Protein AF-A0A950MIF1-F1 (afdb_monomer)

Mean predicted aligned error: 7.47 Å

Foldseek 3Di:
DLPDDQDDCVVPPDDPPFLVVVLVVLVVLLVVLLCLLCVLLCVLVVQCWDPDDPTAGHPVNLLVVLVVLLCVQVPDVPRDLLNVLLVLCVVVLVVLSVLLVVLSVLLNVLSVVLVVLVVVLSVLVSVLSVLVVVFDADPNRGTDPVSSVVNVVSSVSSSVSSNVSSVSSLSSSQSNLLSLLSSLLSLQLSLSCLSDQLSLQVQLVVLCVPQVGSFDHSVVCVVLSHGSSQRQLLSQLCSVLVHHSVVLVVCCVVVVHGSSVSSVVSVHRSNSSSVSSVVSSCVCVVCVVVSVVD

Radius of gyration: 25.32 Å; Cα contacts (8 Å, |Δi|>4): 379; chains: 1; bounding box: 68×34×67 Å

pLDDT: mean 86.95, std 11.43, range [35.81, 96.56]

Solvent-accessible surface area (backbone atoms only — not comparable to full-atom values): 15433 Å² total; per-residue (Å²): 129,82,91,66,81,79,81,82,58,88,88,52,88,74,51,88,92,36,62,47,46,52,53,52,55,49,52,54,49,41,50,53,21,48,50,44,23,51,52,30,25,47,55,43,63,66,43,40,37,55,91,53,92,93,44,85,40,39,52,56,41,52,51,53,50,51,54,49,61,66,46,54,57,73,73,41,84,79,62,52,73,65,54,62,57,46,54,83,52,46,68,56,42,53,49,36,48,53,51,19,53,51,27,41,53,53,15,52,52,28,23,52,50,15,52,54,35,39,57,53,18,51,54,34,39,45,55,26,51,59,50,54,76,67,55,57,64,43,100,83,66,35,52,38,68,71,52,43,66,66,41,50,63,36,47,49,50,18,42,53,34,25,47,52,10,21,50,34,4,49,52,13,38,37,29,39,22,43,19,51,30,34,47,42,30,39,52,40,35,72,72,46,33,67,64,40,67,70,48,32,49,53,50,25,51,53,35,27,75,74,59,77,40,47,48,69,55,68,67,56,32,59,72,71,71,53,48,52,16,54,44,50,52,17,30,54,45,10,54,76,68,78,51,49,29,65,56,43,50,49,49,14,64,76,68,76,43,52,52,70,54,47,32,49,75,74,66,49,61,26,57,59,53,26,52,54,44,48,55,57,44,44,60,59,72,78,42,61,61,58,77,77,61,114

Secondary structure (DSSP, 8-state):
---SPPP--TTS---TT-HHHHHHHHHHHHHHHHHHHHHHHHHHHHHS---STT---SHHHHHHHHHHHHHGGGG-SSPPHHHHHHGGGHHHHHHHHHHHHHHHHHHHHHHHHHHHHHHHHHHHHHHHHHHHTTPPB-TTSSB-HHHHHHHHHHHHHHHHHHHHHHHHHHHHHHHHHHHHHHHHHHHHHHTTTTSSHHHHHHHHHHHHHHHS---S-HHHHHHTT--HHHHHHHHHHHHHHT--HHHHHHHHHHHT--HHHHHHHTT--HHHHHHHHHHHHHHHHS-THHHHH-

Sequence (294 aa):
SLSYEIPDFSRIDIRRGSRLETVVKDLESMARSIDSALDHTHTVLTNLGSLERNKEGGVLKDSADVLHELQAPLAQSPMTADTIALLPSYPHMLSDINAASADMIRSADASRAALATTDVAMGDLDAFLKQLNRVQLDMFGDINQNDYNNLVPLMKKANDSLNASASEASQSNQLYNMARSRQLQTRITMLGLGTSPQRYATLQRALDTRLGSSGIDYSAMLHQGLTPGDVTTAAIVAADTNATTGEVLQEAAASHRSVVDVANNRGMHAQALEIFLGLVYLDYTDDPQKEIHG

Nearest PDB structures (foldseek):
  7x8v-assembly5_E  TM=4.466E-01  e=1.605E+00  Oryza sativa Japonica Group
  8snb-assembly1_1G  TM=3.021E-01  e=3.615E+00  Strongylocentrotus purpuratus
  7sqc-assembly1_1W  TM=2.295E-01  e=3.157E+00  Chlamydomonas reinhardtii
  8snb-assembly1_8K  TM=1.895E-01  e=3.455E+00  Strongylocentrotus purpuratus

Structure (mmCIF, N/CA/C/O backbone):
data_AF-A0A950MIF1-F1
#
_entry.id   AF-A0A950MIF1-F1
#
loop_
_atom_site.group_PDB
_atom_site.id
_atom_site.type_symbol
_atom_site.label_atom_id
_atom_site.label_alt_id
_atom_site.label_comp_id
_atom_site.label_asym_id
_atom_site.label_entity_id
_atom_site.label_seq_id
_atom_site.pdbx_PDB_ins_code
_atom_site.Cartn_x
_atom_site.Cartn_y
_atom_site.Cartn_z
_atom_site.occupancy
_atom_site.B_iso_or_equiv
_atom_site.auth_seq_id
_atom_site.auth_comp_id
_atom_site.auth_asym_id
_atom_site.auth_atom_id
_atom_site.pdbx_PDB_model_num
ATOM 1 N N . SER A 1 1 ? -1.388 1.071 30.643 1.00 37.22 1 SER A N 1
ATOM 2 C CA . SER A 1 1 ? -1.769 -0.148 31.383 1.00 37.22 1 SER A CA 1
ATOM 3 C C . SER A 1 1 ? -3.270 -0.108 31.601 1.00 37.22 1 SER A C 1
ATOM 5 O O . SER A 1 1 ? -3.723 0.699 32.409 1.00 37.22 1 SER A O 1
ATOM 7 N N . LEU A 1 2 ? -4.037 -0.886 30.829 1.00 46.22 2 LEU A N 1
ATOM 8 C CA . LEU A 1 2 ? -5.469 -1.078 31.079 1.00 46.22 2 LEU A CA 1
ATOM 9 C C . LEU A 1 2 ? -5.599 -1.725 32.460 1.00 46.22 2 LEU A C 1
ATOM 11 O O . LEU A 1 2 ? -5.100 -2.823 32.680 1.00 46.22 2 LEU A O 1
ATOM 15 N N . SER A 1 3 ? -6.176 -1.002 33.416 1.00 47.75 3 SER A N 1
ATOM 16 C CA . SER A 1 3 ? -6.207 -1.434 34.823 1.00 47.75 3 SER A CA 1
ATOM 17 C C . SER A 1 3 ? -7.420 -2.312 35.156 1.00 47.75 3 SER A C 1
ATOM 19 O O . SER A 1 3 ? -7.649 -2.614 36.325 1.00 47.75 3 SER A O 1
ATOM 21 N N . TYR A 1 4 ? -8.206 -2.700 34.147 1.00 51.88 4 TYR A N 1
ATOM 22 C CA . TYR A 1 4 ? -9.455 -3.441 34.295 1.00 51.88 4 TYR A CA 1
ATOM 23 C C . TYR A 1 4 ? -9.501 -4.601 33.302 1.00 51.88 4 TYR A C 1
ATOM 25 O O . TYR A 1 4 ? -9.180 -4.424 32.127 1.00 51.88 4 TYR A O 1
ATOM 33 N N . GLU A 1 5 ? -9.912 -5.776 33.780 1.00 58.06 5 GLU A N 1
ATOM 34 C CA . GLU A 1 5 ? -10.253 -6.905 32.916 1.00 58.06 5 GLU A CA 1
ATOM 35 C C . GLU A 1 5 ? -11.497 -6.551 32.089 1.00 58.06 5 GLU A C 1
ATOM 37 O O . GLU A 1 5 ? -12.458 -5.974 32.609 1.00 58.06 5 GLU A O 1
ATOM 42 N N . ILE A 1 6 ? -11.469 -6.878 30.793 1.00 68.31 6 ILE A N 1
ATOM 43 C CA . ILE A 1 6 ? -12.662 -6.816 29.943 1.00 68.31 6 ILE A CA 1
ATOM 44 C C . ILE A 1 6 ? -13.702 -7.751 30.575 1.00 68.31 6 ILE A C 1
ATOM 46 O O . ILE A 1 6 ? -13.366 -8.910 30.835 1.00 68.31 6 ILE A O 1
ATOM 50 N N . PRO A 1 7 ? -14.936 -7.289 30.843 1.00 69.00 7 PRO A N 1
ATOM 51 C CA . PRO A 1 7 ? -15.947 -8.143 31.449 1.00 69.00 7 PRO A CA 1
ATOM 52 C C . PRO A 1 7 ? -16.192 -9.395 30.599 1.00 69.00 7 PRO A C 1
ATOM 54 O O . PRO A 1 7 ? -16.468 -9.300 29.403 1.00 69.00 7 PRO A O 1
ATOM 57 N N . ASP A 1 8 ? -16.091 -10.570 31.221 1.00 71.31 8 ASP A N 1
ATOM 58 C CA . ASP A 1 8 ? -16.351 -11.841 30.549 1.00 71.31 8 ASP A CA 1
ATOM 59 C C . ASP A 1 8 ? -17.864 -12.075 30.422 1.00 71.31 8 ASP A C 1
ATOM 61 O O . ASP A 1 8 ? -18.546 -12.455 31.378 1.00 71.31 8 ASP A O 1
ATOM 65 N N . PHE A 1 9 ? -18.387 -11.853 29.216 1.00 76.56 9 PHE A N 1
ATOM 66 C CA . PHE A 1 9 ? -19.785 -12.112 28.875 1.00 76.56 9 PHE A CA 1
ATOM 67 C C . PHE A 1 9 ? -20.020 -13.517 28.292 1.00 76.56 9 PHE A C 1
ATOM 69 O O . PHE A 1 9 ? -21.151 -13.833 27.931 1.00 76.56 9 PHE A O 1
ATOM 76 N N . SER A 1 10 ? -19.005 -14.392 28.234 1.00 71.81 10 SER A N 1
ATOM 77 C CA . SER A 1 10 ? -19.106 -15.731 27.617 1.00 71.81 10 SER A CA 1
ATOM 78 C C . SER A 1 10 ? -20.145 -16.649 28.270 1.00 71.81 10 SER A C 1
ATOM 80 O O . SER A 1 10 ? -20.607 -17.612 27.660 1.00 71.81 10 SER A O 1
ATOM 82 N N . ARG A 1 11 ? -20.526 -16.352 29.517 1.00 75.06 11 ARG A N 1
ATOM 83 C CA . ARG A 1 11 ? -21.514 -17.111 30.300 1.00 75.06 11 ARG A CA 1
ATOM 84 C C . ARG A 1 11 ? -22.926 -16.524 30.240 1.00 75.06 11 ARG A C 1
ATOM 86 O O . ARG A 1 11 ? -23.804 -17.015 30.946 1.00 75.06 11 ARG A O 1
ATOM 93 N N . ILE A 1 12 ? -23.140 -15.475 29.447 1.00 78.31 12 ILE A N 1
ATOM 94 C CA . ILE A 1 12 ? -24.419 -14.772 29.325 1.00 78.31 12 ILE A CA 1
ATOM 95 C C . ILE A 1 12 ? -25.029 -15.078 27.959 1.00 78.31 12 ILE A C 1
ATOM 97 O O . ILE A 1 12 ? -24.367 -14.941 26.935 1.00 78.31 12 ILE A O 1
ATOM 101 N N . ASP A 1 13 ? -26.303 -15.473 27.938 1.00 81.50 13 ASP A N 1
ATOM 102 C CA . ASP A 1 13 ? -27.051 -15.635 26.690 1.00 81.50 13 ASP A CA 1
ATOM 103 C C . ASP A 1 13 ? -27.467 -14.253 26.157 1.00 81.50 13 ASP A C 1
ATOM 105 O O . ASP A 1 13 ? -28.457 -13.653 26.592 1.00 81.50 13 ASP A O 1
ATOM 109 N N . ILE A 1 14 ? -26.639 -13.694 25.270 1.00 83.25 14 ILE A N 1
ATOM 110 C CA . ILE A 1 14 ? -26.819 -12.346 24.728 1.00 83.25 14 ILE A CA 1
ATOM 111 C C . ILE A 1 14 ? -27.978 -12.350 23.730 1.00 83.25 14 ILE A C 1
ATOM 113 O O . ILE A 1 14 ? -27.901 -12.899 22.630 1.00 83.25 14 ILE A O 1
ATOM 117 N N . ARG A 1 15 ? -29.060 -11.657 24.088 1.00 85.88 15 ARG A N 1
ATOM 118 C CA . ARG A 1 15 ? -30.245 -11.547 23.232 1.00 85.88 15 ARG A CA 1
ATOM 119 C C . ARG A 1 15 ? -29.993 -10.629 22.037 1.00 85.88 15 ARG A C 1
ATOM 121 O O . ARG A 1 15 ? -29.430 -9.544 22.171 1.00 85.88 15 ARG A O 1
ATOM 128 N N . ARG A 1 16 ? -30.481 -11.036 20.866 1.00 86.88 16 ARG A N 1
ATOM 129 C CA . ARG A 1 16 ? -30.399 -10.242 19.632 1.00 86.88 16 ARG A CA 1
ATOM 130 C C . ARG A 1 16 ? -31.244 -8.967 19.736 1.00 86.88 16 ARG A C 1
ATOM 132 O O . ARG A 1 16 ? -32.389 -9.015 20.176 1.00 86.88 16 ARG A O 1
ATOM 139 N N . GLY A 1 17 ? -30.689 -7.844 19.299 1.00 86.12 17 GLY A N 1
ATOM 140 C CA . GLY A 1 17 ? -31.243 -6.497 19.428 1.00 86.12 17 GLY A CA 1
ATOM 141 C C . GLY A 1 17 ? -31.062 -5.868 20.813 1.00 86.12 17 GLY A C 1
ATOM 142 O O . GLY A 1 17 ? -31.621 -4.800 21.053 1.00 86.12 17 GLY A O 1
ATOM 143 N N . SER A 1 18 ? -30.331 -6.515 21.728 1.00 90.94 18 SER A N 1
ATOM 144 C CA . SER A 1 18 ? -30.119 -6.000 23.084 1.00 90.94 18 SER A CA 1
ATOM 145 C C . SER A 1 18 ? -29.059 -4.898 23.138 1.00 90.94 18 SER A C 1
ATOM 147 O O . SER A 1 18 ? -28.224 -4.731 22.240 1.00 90.94 18 SER A O 1
ATOM 149 N N . ARG A 1 19 ? -29.074 -4.141 24.237 1.00 91.69 19 ARG A N 1
ATOM 150 C CA . ARG A 1 19 ? -28.051 -3.125 24.507 1.00 91.69 19 ARG A CA 1
ATOM 151 C C . ARG A 1 19 ? -26.703 -3.788 24.786 1.00 91.69 19 ARG A C 1
ATOM 153 O O . ARG A 1 19 ? -25.681 -3.309 24.302 1.00 91.69 19 ARG A O 1
ATOM 160 N N . LEU A 1 20 ? -26.719 -4.922 25.490 1.00 89.56 20 LEU A N 1
ATOM 161 C CA . LEU A 1 20 ? -25.537 -5.749 25.721 1.00 89.56 20 LEU A CA 1
ATOM 162 C C . LEU A 1 20 ? -24.916 -6.259 24.409 1.00 89.56 20 LEU A C 1
ATOM 164 O O . LEU A 1 20 ? -23.702 -6.176 24.251 1.00 89.56 20 LEU A O 1
ATOM 168 N N . GLU A 1 21 ? -25.722 -6.713 23.440 1.00 91.00 21 GLU A N 1
ATOM 169 C CA . GLU A 1 21 ? -25.214 -7.126 22.118 1.00 91.00 21 GLU A CA 1
ATOM 170 C C . GLU A 1 21 ? -24.473 -5.982 21.415 1.00 91.00 21 GLU A C 1
ATOM 172 O O . GLU A 1 21 ? -23.415 -6.196 20.827 1.00 91.00 21 GLU A O 1
ATOM 177 N N . THR A 1 22 ? -25.014 -4.763 21.493 1.00 90.50 22 THR A N 1
ATOM 178 C CA . THR A 1 22 ? -24.387 -3.575 20.892 1.00 90.50 22 THR A CA 1
ATOM 179 C C . THR A 1 22 ? -23.022 -3.301 21.522 1.00 90.50 22 THR A C 1
ATOM 181 O O . THR A 1 22 ? -22.038 -3.143 20.806 1.00 90.50 22 THR A O 1
ATOM 184 N N . VAL A 1 23 ? -22.942 -3.339 22.856 1.00 91.19 23 VAL A N 1
ATOM 185 C CA . VAL A 1 23 ? -21.687 -3.143 23.600 1.00 91.19 23 VAL A CA 1
ATOM 186 C C . VAL A 1 23 ? -20.637 -4.193 23.235 1.00 91.19 23 VAL A C 1
ATOM 188 O O . VAL A 1 23 ? -19.473 -3.851 23.047 1.00 91.19 23 VAL A O 1
ATOM 191 N N . VAL A 1 24 ? -21.033 -5.462 23.113 1.00 90.19 24 VAL A N 1
ATOM 192 C CA . VAL A 1 24 ? -20.111 -6.549 22.747 1.00 90.19 24 VAL A CA 1
ATOM 193 C C . VAL A 1 24 ? -19.597 -6.386 21.316 1.00 90.19 24 VAL A C 1
ATOM 195 O O . VAL A 1 24 ? -18.394 -6.490 21.091 1.00 90.19 24 VAL A O 1
ATOM 198 N N . LYS A 1 25 ? -20.468 -6.048 20.359 1.00 91.12 25 LYS A N 1
ATOM 199 C CA . LYS A 1 25 ? -20.058 -5.771 18.971 1.00 91.12 25 LYS A CA 1
ATOM 200 C C . LYS A 1 25 ? -19.090 -4.596 18.868 1.00 91.12 25 LYS A C 1
ATOM 202 O O . LYS A 1 25 ? -18.131 -4.663 18.098 1.00 91.12 25 LYS A O 1
ATOM 207 N N . ASP A 1 26 ? -19.324 -3.541 19.642 1.00 91.38 26 ASP A N 1
ATOM 208 C CA . ASP A 1 26 ? -18.429 -2.389 19.672 1.00 91.38 26 ASP A CA 1
ATOM 209 C C . ASP A 1 26 ? -17.088 -2.740 20.329 1.00 91.38 26 ASP A C 1
ATOM 211 O O . ASP A 1 26 ? -16.054 -2.355 19.795 1.00 91.38 26 ASP A O 1
ATOM 215 N N . LEU A 1 27 ? -17.063 -3.544 21.399 1.00 91.06 27 LEU A N 1
ATOM 216 C CA . LEU A 1 27 ? -15.815 -4.065 21.981 1.00 91.06 27 LEU A CA 1
ATOM 217 C C . LEU A 1 27 ? -15.004 -4.898 20.977 1.00 91.06 27 LEU A C 1
ATOM 219 O O . LEU A 1 27 ? -13.792 -4.715 20.871 1.00 91.06 27 LEU A O 1
ATOM 223 N N . GLU A 1 28 ? -15.653 -5.775 20.209 1.00 90.19 28 GLU A N 1
ATOM 224 C CA . GLU A 1 28 ? -14.992 -6.531 19.137 1.00 90.19 28 GLU A CA 1
ATOM 225 C C . GLU A 1 28 ? -14.453 -5.611 18.033 1.00 90.19 28 GLU A C 1
ATOM 227 O O . GLU A 1 28 ? -13.366 -5.839 17.503 1.00 90.19 28 GLU A O 1
ATOM 232 N N . SER A 1 29 ? -15.202 -4.564 17.674 1.00 90.94 29 SER A N 1
ATOM 233 C CA . SER A 1 29 ? -14.746 -3.567 16.704 1.00 90.94 29 SER A CA 1
ATOM 234 C C . SER A 1 29 ? -13.533 -2.797 17.219 1.00 90.94 29 SER A C 1
ATOM 236 O O . SER A 1 29 ? -12.554 -2.655 16.494 1.00 90.94 29 SER A O 1
ATOM 238 N N . MET A 1 30 ? -13.569 -2.357 18.478 1.00 93.25 30 MET A N 1
ATOM 239 C CA . MET A 1 30 ? -12.460 -1.678 19.144 1.00 93.25 30 MET A CA 1
ATOM 240 C C . MET A 1 30 ? -11.209 -2.560 19.182 1.00 93.25 30 MET A C 1
ATOM 242 O O . MET A 1 30 ? -10.133 -2.079 18.842 1.00 93.25 30 MET A O 1
ATOM 246 N N . ALA A 1 31 ? -11.343 -3.845 19.527 1.00 89.62 31 ALA A N 1
ATOM 247 C CA . ALA A 1 31 ? -10.237 -4.804 19.504 1.00 89.62 31 ALA A CA 1
ATOM 248 C C . ALA A 1 31 ? -9.601 -4.908 18.107 1.00 89.62 31 ALA A C 1
ATOM 250 O O . ALA A 1 31 ? -8.396 -4.716 17.974 1.00 89.62 31 ALA A O 1
ATOM 251 N N . ARG A 1 32 ? -10.411 -5.083 17.053 1.00 90.94 32 ARG A N 1
ATOM 252 C CA . ARG A 1 32 ? -9.908 -5.098 15.667 1.00 90.94 32 ARG A CA 1
ATOM 253 C C . ARG A 1 32 ? -9.203 -3.795 15.277 1.00 90.94 32 ARG A C 1
ATOM 255 O O . ARG A 1 32 ? -8.209 -3.836 14.557 1.00 90.94 32 ARG A O 1
ATOM 262 N N . SER A 1 33 ? -9.703 -2.646 15.731 1.00 92.38 33 SER A N 1
ATOM 263 C CA . SER A 1 33 ? -9.078 -1.346 15.462 1.00 92.38 33 SER A CA 1
ATOM 264 C C . SER A 1 33 ? -7.737 -1.189 16.184 1.00 92.38 33 SER A C 1
ATOM 266 O O . SER A 1 33 ? -6.806 -0.642 15.598 1.00 92.38 33 SER A O 1
ATOM 268 N N . ILE A 1 34 ? -7.601 -1.711 17.410 1.00 91.50 34 ILE A N 1
ATOM 269 C CA . ILE A 1 34 ? -6.320 -1.761 18.134 1.00 91.50 34 ILE A CA 1
ATOM 270 C C . ILE A 1 34 ? -5.325 -2.647 17.390 1.00 91.50 34 ILE A C 1
ATOM 272 O O . ILE A 1 34 ? -4.214 -2.195 17.121 1.00 91.50 34 ILE A O 1
ATOM 276 N N . ASP A 1 35 ? -5.731 -3.867 17.031 1.00 89.75 35 ASP A N 1
ATOM 277 C CA . ASP A 1 35 ? -4.874 -4.814 16.315 1.00 89.75 35 ASP A CA 1
ATOM 278 C C . ASP A 1 35 ? -4.406 -4.203 14.990 1.00 89.75 35 ASP A C 1
ATOM 280 O O . ASP A 1 35 ? -3.211 -4.118 14.734 1.00 89.75 35 ASP A O 1
ATOM 284 N N . SER A 1 36 ? -5.326 -3.637 14.200 1.00 89.56 36 SER A N 1
ATOM 285 C CA . SER A 1 36 ? -4.991 -2.929 12.959 1.00 89.56 36 SER A CA 1
ATOM 286 C C . SER A 1 36 ? -4.040 -1.751 13.191 1.00 89.56 36 SER A C 1
ATOM 288 O O . SER A 1 36 ? -3.097 -1.559 12.423 1.00 89.56 36 SER A O 1
ATOM 290 N N . ALA A 1 37 ? -4.263 -0.942 14.231 1.00 90.19 37 ALA A N 1
ATOM 291 C CA . ALA A 1 37 ? -3.398 0.193 14.529 1.00 90.19 37 ALA A CA 1
ATOM 292 C C . ALA A 1 37 ? -1.976 -0.259 14.890 1.00 90.19 37 ALA A C 1
ATOM 294 O O . ALA A 1 37 ? -0.998 0.272 14.357 1.00 90.19 37 ALA A O 1
ATOM 295 N N . LEU A 1 38 ? -1.851 -1.252 15.769 1.00 90.75 38 LEU A N 1
ATOM 296 C CA . LEU A 1 38 ? -0.565 -1.758 16.239 1.00 90.75 38 LEU A CA 1
ATOM 297 C C . LEU A 1 38 ? 0.167 -2.557 15.159 1.00 90.75 38 LEU A C 1
ATOM 299 O O . LEU A 1 38 ? 1.342 -2.292 14.922 1.00 90.75 38 LEU A O 1
ATOM 303 N N . ASP A 1 39 ? -0.505 -3.467 14.457 1.00 91.25 39 ASP A N 1
ATOM 304 C CA . ASP A 1 39 ? 0.121 -4.322 13.444 1.00 91.25 39 ASP A CA 1
ATOM 305 C C . ASP A 1 39 ? 0.638 -3.508 12.257 1.00 91.25 39 ASP A C 1
ATOM 307 O O . ASP A 1 39 ? 1.781 -3.691 11.822 1.00 91.25 39 ASP A O 1
ATOM 311 N N . HIS A 1 40 ? -0.158 -2.562 11.749 1.00 90.88 40 HIS A N 1
ATOM 312 C CA . HIS A 1 40 ? 0.268 -1.709 10.641 1.00 90.88 40 HIS A CA 1
ATOM 313 C C . HIS A 1 40 ? 1.413 -0.778 11.049 1.00 90.88 40 HIS A C 1
ATOM 315 O O . HIS A 1 40 ? 2.415 -0.690 10.336 1.00 90.88 40 HIS A O 1
ATOM 321 N N . THR A 1 41 ? 1.315 -0.114 12.206 1.00 88.06 41 THR A N 1
ATOM 322 C CA . THR A 1 41 ? 2.389 0.779 12.676 1.00 88.06 41 THR A CA 1
ATOM 323 C C . THR A 1 41 ? 3.671 0.011 12.976 1.00 88.06 41 THR A C 1
ATOM 325 O O . THR A 1 41 ? 4.752 0.463 12.596 1.00 88.06 41 THR A O 1
ATOM 328 N N . HIS A 1 42 ? 3.570 -1.174 13.583 1.00 88.25 42 HIS A N 1
ATOM 329 C CA . HIS A 1 42 ? 4.702 -2.054 13.847 1.00 88.25 42 HIS A CA 1
ATOM 330 C C . HIS A 1 42 ? 5.363 -2.532 12.552 1.00 88.25 42 HIS A C 1
ATOM 332 O O . HIS A 1 42 ? 6.588 -2.463 12.435 1.00 88.25 42 HIS A O 1
ATOM 338 N N . THR A 1 43 ? 4.572 -2.971 11.568 1.00 86.44 43 THR A N 1
ATOM 339 C CA . THR A 1 43 ? 5.066 -3.392 10.247 1.00 86.44 43 THR A CA 1
ATOM 340 C C . THR A 1 43 ? 5.853 -2.269 9.585 1.00 86.44 43 THR A C 1
ATOM 342 O O . THR A 1 43 ? 6.979 -2.481 9.138 1.00 86.44 43 THR A O 1
ATOM 345 N N . VAL A 1 44 ? 5.300 -1.058 9.567 1.00 86.81 44 VAL A N 1
ATOM 346 C CA . VAL A 1 44 ? 5.952 0.100 8.955 1.00 86.81 44 VAL A CA 1
ATOM 347 C C . VAL A 1 44 ? 7.231 0.480 9.699 1.00 86.81 44 VAL A C 1
ATOM 349 O O . VAL A 1 44 ? 8.290 0.568 9.085 1.00 86.81 44 VAL A O 1
ATOM 352 N N . LEU A 1 45 ? 7.165 0.693 11.016 1.00 85.62 45 LEU A N 1
ATOM 353 C CA . LEU A 1 45 ? 8.304 1.196 11.791 1.00 85.62 45 LEU A CA 1
ATOM 354 C C . LEU A 1 45 ? 9.458 0.193 11.862 1.00 85.62 45 LEU A C 1
ATOM 356 O O . LEU A 1 45 ? 10.617 0.599 11.824 1.00 85.62 45 LEU A O 1
ATOM 360 N N . THR A 1 46 ? 9.153 -1.103 11.932 1.00 84.19 46 THR A N 1
ATOM 361 C CA . THR A 1 46 ? 10.175 -2.156 11.958 1.00 84.19 46 THR A CA 1
ATOM 362 C C . THR A 1 46 ? 10.837 -2.322 10.594 1.00 84.19 46 THR A C 1
ATOM 364 O O . THR A 1 46 ? 12.056 -2.466 10.520 1.00 84.19 46 THR A O 1
ATOM 367 N N . ASN A 1 47 ? 10.060 -2.267 9.507 1.00 83.56 47 ASN A N 1
ATOM 368 C CA . ASN A 1 47 ? 10.581 -2.563 8.174 1.00 83.56 47 ASN A CA 1
ATOM 369 C C . ASN A 1 47 ? 11.080 -1.331 7.405 1.00 83.56 47 ASN A C 1
ATOM 371 O O . ASN A 1 47 ? 11.787 -1.495 6.415 1.00 83.56 47 ASN A O 1
ATOM 375 N N . LEU A 1 48 ? 10.764 -0.103 7.831 1.00 81.25 48 LEU A N 1
ATOM 376 C CA . LEU A 1 48 ? 11.331 1.122 7.248 1.00 81.25 48 LEU A CA 1
ATOM 377 C C . LEU A 1 48 ? 12.863 1.130 7.307 1.00 81.25 48 LEU A C 1
ATOM 379 O O . LEU A 1 48 ? 13.512 1.614 6.381 1.00 81.25 48 LEU A O 1
ATOM 383 N N . GLY A 1 49 ? 13.436 0.552 8.363 1.00 72.12 49 GLY A N 1
ATOM 384 C CA . GLY A 1 49 ? 14.874 0.556 8.597 1.00 72.12 49 GLY A CA 1
ATOM 385 C C . GLY A 1 49 ? 15.336 1.685 9.511 1.00 72.12 49 GLY A C 1
ATOM 386 O O . GLY A 1 49 ? 14.540 2.460 10.040 1.00 72.12 49 GLY A O 1
ATOM 387 N N . SER A 1 50 ? 16.650 1.768 9.718 1.00 64.69 50 SER A N 1
ATOM 388 C CA . SER A 1 50 ? 17.275 2.764 10.592 1.00 64.69 50 SER A CA 1
ATOM 389 C C . SER A 1 50 ? 18.235 3.665 9.820 1.00 64.69 50 SER A C 1
ATOM 391 O O . SER A 1 50 ? 18.921 3.222 8.905 1.00 64.69 50 SER A O 1
ATOM 393 N N . LEU A 1 51 ? 18.309 4.932 10.235 1.00 55.75 51 LEU A N 1
ATOM 394 C CA . LEU A 1 51 ? 19.349 5.881 9.817 1.00 55.75 51 LEU A CA 1
ATOM 395 C C . LEU A 1 51 ? 20.533 5.909 10.805 1.00 55.75 51 LEU A C 1
ATOM 397 O O . LEU A 1 51 ? 21.463 6.700 10.646 1.00 55.75 51 LEU A O 1
ATOM 401 N N . GLU A 1 52 ? 20.496 5.092 11.864 1.00 53.28 52 GLU A N 1
ATOM 402 C CA . GLU A 1 52 ? 21.579 5.015 12.843 1.00 53.28 52 GLU A CA 1
ATOM 403 C C . GLU A 1 52 ? 22.843 4.419 12.214 1.00 53.28 52 GLU A C 1
ATOM 405 O O . GLU A 1 52 ? 22.815 3.379 11.553 1.00 53.28 52 GLU A O 1
ATOM 410 N N . ARG A 1 53 ? 23.991 5.051 12.488 1.00 46.38 53 ARG A N 1
ATOM 411 C CA . ARG A 1 53 ? 25.310 4.526 12.112 1.00 46.38 53 ARG A CA 1
ATOM 412 C C . ARG A 1 53 ? 25.447 3.088 12.641 1.00 46.38 53 ARG A C 1
ATOM 414 O O . ARG A 1 53 ? 25.404 2.885 13.852 1.00 46.38 53 ARG A O 1
ATOM 421 N N . ASN A 1 54 ? 25.656 2.126 11.736 1.00 52.00 54 ASN A N 1
ATOM 422 C CA . ASN A 1 54 ? 25.818 0.678 11.976 1.00 52.00 54 ASN A CA 1
ATOM 423 C C . ASN A 1 54 ? 24.533 -0.161 12.138 1.00 52.00 54 ASN A C 1
ATOM 425 O O . ASN A 1 54 ? 24.639 -1.344 12.461 1.00 52.00 54 ASN A O 1
ATOM 429 N N . LYS A 1 55 ? 23.338 0.393 11.895 1.00 56.56 55 LYS A N 1
ATOM 430 C CA . LYS A 1 55 ? 22.118 -0.407 11.703 1.00 56.56 55 LYS A CA 1
ATOM 431 C C . LYS A 1 55 ? 21.665 -0.293 10.256 1.00 56.56 55 LYS A C 1
ATOM 433 O O . LYS A 1 55 ? 20.940 0.625 9.897 1.00 56.56 55 LYS A O 1
ATOM 438 N N . GLU A 1 56 ? 22.116 -1.231 9.437 1.00 59.16 56 GLU A N 1
ATOM 439 C CA . GLU A 1 56 ? 21.709 -1.334 8.041 1.00 59.16 56 GLU A CA 1
ATOM 440 C C . GLU A 1 56 ? 20.579 -2.356 7.903 1.00 59.16 56 GLU A C 1
ATOM 442 O O . GLU A 1 56 ? 20.715 -3.502 8.328 1.00 59.16 56 GLU A O 1
ATOM 447 N N . GLY A 1 57 ? 19.459 -1.946 7.314 1.00 65.06 57 GLY A N 1
ATOM 448 C CA . GLY A 1 57 ? 18.336 -2.830 7.015 1.00 65.06 57 GLY A CA 1
ATOM 449 C C . GLY A 1 57 ? 17.068 -2.049 6.701 1.00 65.06 57 GLY A C 1
ATOM 450 O O . GLY A 1 57 ? 17.012 -0.843 6.941 1.00 65.06 57 GLY A O 1
ATOM 451 N N . GLY A 1 58 ? 16.060 -2.747 6.186 1.00 74.62 58 GLY A N 1
ATOM 452 C CA . GLY A 1 58 ? 14.766 -2.171 5.835 1.00 74.62 58 GLY A CA 1
ATOM 453 C C . GLY A 1 58 ? 14.775 -1.347 4.547 1.00 74.62 58 GLY A C 1
ATOM 454 O O . GLY A 1 58 ? 15.792 -1.194 3.872 1.00 74.62 58 GLY A O 1
ATOM 455 N N . VAL A 1 59 ? 13.616 -0.782 4.232 1.00 78.81 59 VAL A N 1
ATOM 456 C CA . VAL A 1 59 ? 13.332 -0.168 2.928 1.00 78.81 59 VAL A CA 1
ATOM 457 C C . VAL A 1 59 ? 14.222 1.053 2.629 1.00 78.81 59 VAL A C 1
ATOM 459 O O . VAL A 1 59 ? 14.539 1.319 1.469 1.00 78.81 59 VAL A O 1
ATOM 462 N N . LEU A 1 60 ? 14.693 1.777 3.651 1.00 79.38 60 LEU A N 1
ATOM 463 C CA . LEU A 1 60 ? 15.661 2.869 3.476 1.00 79.38 60 LEU A CA 1
ATOM 464 C C . LEU A 1 60 ? 17.022 2.375 2.969 1.00 79.38 60 LEU A C 1
ATOM 466 O O . LEU A 1 60 ? 17.629 3.031 2.119 1.00 79.38 60 LEU A O 1
ATOM 470 N N . LYS A 1 61 ? 17.489 1.220 3.461 1.00 81.75 61 LYS A N 1
ATOM 471 C CA . LYS A 1 61 ? 18.686 0.569 2.920 1.00 81.75 61 LYS A CA 1
ATOM 472 C C . LYS A 1 61 ? 18.424 0.132 1.484 1.00 81.75 61 LYS A C 1
ATOM 474 O O . LYS A 1 61 ? 19.236 0.442 0.623 1.00 81.75 61 LYS A O 1
ATOM 479 N N . ASP A 1 62 ? 17.271 -0.477 1.215 1.00 80.69 62 ASP A N 1
ATOM 480 C CA . ASP A 1 62 ? 16.922 -0.923 -0.135 1.00 80.69 62 ASP A CA 1
ATOM 481 C C . ASP A 1 62 ? 16.921 0.241 -1.140 1.00 80.69 62 ASP A C 1
ATOM 483 O O . ASP A 1 62 ? 17.404 0.077 -2.257 1.00 80.69 62 ASP A O 1
ATOM 487 N N . SER A 1 63 ? 16.454 1.437 -0.750 1.00 82.81 63 SER A N 1
ATOM 488 C CA . SER A 1 63 ? 16.566 2.656 -1.572 1.00 82.81 63 SER A CA 1
ATOM 489 C C . SER A 1 63 ? 18.018 3.041 -1.849 1.00 82.81 63 SER A C 1
ATOM 491 O O . SER A 1 63 ? 18.357 3.385 -2.980 1.00 82.81 63 SER A O 1
ATOM 493 N N . ALA A 1 64 ? 18.878 3.008 -0.827 1.00 84.44 64 ALA A N 1
ATOM 494 C CA . ALA A 1 64 ? 20.297 3.308 -0.990 1.00 84.44 64 ALA A CA 1
ATOM 495 C C . ALA A 1 64 ? 20.986 2.279 -1.900 1.00 84.44 64 ALA A C 1
ATOM 497 O O . ALA A 1 64 ? 21.776 2.661 -2.763 1.00 84.44 64 ALA A O 1
ATOM 498 N N . ASP A 1 65 ? 20.629 1.003 -1.757 1.00 86.25 65 ASP A N 1
ATOM 499 C CA . ASP A 1 65 ? 21.133 -0.088 -2.584 1.00 86.25 65 ASP A CA 1
ATOM 500 C C . ASP A 1 65 ? 20.665 0.081 -4.042 1.00 86.25 65 ASP A C 1
ATOM 502 O O . ASP A 1 65 ? 21.496 0.010 -4.942 1.00 86.25 65 ASP A O 1
ATOM 506 N N . VAL A 1 66 ? 19.396 0.440 -4.303 1.00 86.50 66 VAL A N 1
ATOM 507 C CA . VAL A 1 66 ? 18.917 0.762 -5.668 1.00 86.50 66 VAL A CA 1
ATOM 508 C C . VAL A 1 66 ? 19.676 1.948 -6.266 1.00 86.50 66 VAL A C 1
ATOM 510 O O . VAL A 1 66 ? 20.072 1.905 -7.429 1.00 86.50 66 VAL A O 1
ATOM 513 N N . LEU A 1 67 ? 19.919 3.014 -5.498 1.00 87.94 67 LEU A N 1
ATOM 514 C CA . LEU A 1 67 ? 20.699 4.160 -5.981 1.00 87.94 67 LEU A CA 1
ATOM 515 C C . LEU A 1 67 ? 22.146 3.769 -6.305 1.00 87.94 67 LEU A C 1
ATOM 517 O O . LEU A 1 67 ? 22.697 4.216 -7.313 1.00 87.94 67 LEU A O 1
ATOM 521 N N . HIS A 1 68 ? 22.752 2.916 -5.481 1.00 88.06 68 HIS A N 1
ATOM 522 C CA . HIS A 1 68 ? 24.084 2.380 -5.732 1.00 88.06 68 HIS A CA 1
ATOM 523 C C . HIS A 1 68 ? 24.105 1.483 -6.983 1.00 88.06 68 HIS A C 1
ATOM 525 O O . HIS A 1 68 ? 24.997 1.615 -7.823 1.00 88.06 68 HIS A O 1
ATOM 531 N N . GLU A 1 69 ? 23.100 0.620 -7.157 1.00 86.94 69 GLU A N 1
ATOM 532 C CA . GLU A 1 69 ? 22.907 -0.201 -8.357 1.00 86.94 69 GLU A CA 1
ATOM 533 C C . GLU A 1 69 ? 22.709 0.669 -9.614 1.00 86.94 69 GLU A C 1
ATOM 535 O O . GLU A 1 69 ? 23.272 0.357 -10.659 1.00 86.94 69 GLU A O 1
ATOM 540 N N . LEU A 1 70 ? 21.986 1.794 -9.528 1.00 86.69 70 LEU A N 1
ATOM 541 C CA . LEU A 1 70 ? 21.829 2.750 -10.634 1.00 86.69 70 LEU A CA 1
ATOM 542 C C . LEU A 1 70 ? 23.149 3.451 -10.986 1.00 86.69 70 LEU A C 1
ATOM 544 O O . LEU A 1 70 ? 23.417 3.720 -12.160 1.00 86.69 70 LEU A O 1
ATOM 548 N N . GLN A 1 71 ? 23.982 3.751 -9.987 1.00 87.44 71 GLN A N 1
ATOM 549 C CA . GLN A 1 71 ? 25.274 4.407 -10.182 1.00 87.44 71 GLN A CA 1
ATOM 550 C C . GLN A 1 71 ? 26.332 3.462 -10.771 1.00 87.44 71 GLN A C 1
ATOM 552 O O . GLN A 1 71 ? 27.167 3.902 -11.565 1.00 87.44 71 GLN A O 1
ATOM 557 N N . ALA A 1 72 ? 26.319 2.181 -10.396 1.00 85.31 72 ALA A N 1
ATOM 558 C CA . ALA A 1 72 ? 27.389 1.240 -10.726 1.00 85.31 72 ALA A CA 1
ATOM 559 C C . ALA A 1 72 ? 27.689 1.121 -12.242 1.00 85.31 72 ALA A C 1
ATOM 561 O O . ALA A 1 72 ? 28.867 1.169 -12.607 1.00 85.31 72 ALA A O 1
ATOM 562 N N . PRO A 1 73 ? 26.695 1.046 -13.150 1.00 82.00 73 PRO A N 1
ATOM 563 C CA . PRO A 1 73 ? 26.946 1.000 -14.590 1.00 82.00 73 PRO A CA 1
ATOM 564 C C . PRO A 1 73 ? 27.507 2.307 -15.167 1.00 82.00 73 PRO A C 1
ATOM 566 O O . PRO A 1 73 ? 28.260 2.266 -16.138 1.00 82.00 73 PRO A O 1
ATOM 569 N N . LEU A 1 74 ? 27.192 3.462 -14.564 1.00 84.12 74 LEU A N 1
ATOM 570 C CA . LEU A 1 74 ? 27.693 4.775 -15.000 1.00 84.12 74 LEU A CA 1
ATOM 571 C C . LEU A 1 74 ? 29.187 4.962 -14.709 1.00 84.12 74 LEU A C 1
ATOM 573 O O . LEU A 1 74 ? 29.850 5.774 -15.350 1.00 84.12 74 LEU A O 1
ATOM 577 N N . ALA A 1 75 ? 29.718 4.226 -13.730 1.00 83.69 75 ALA A N 1
ATOM 578 C CA . ALA A 1 75 ? 31.129 4.265 -13.363 1.00 83.69 75 ALA A CA 1
ATOM 579 C C . ALA A 1 75 ? 32.021 3.414 -14.289 1.00 83.69 75 ALA A C 1
ATOM 581 O O . ALA A 1 75 ? 33.248 3.511 -14.217 1.00 83.69 75 ALA A O 1
ATOM 582 N N . GLN A 1 76 ? 31.434 2.576 -15.151 1.00 82.88 76 GLN A N 1
ATOM 583 C CA . GLN A 1 76 ? 32.179 1.717 -16.071 1.00 82.88 76 GLN A CA 1
ATOM 584 C C . GLN A 1 76 ? 32.636 2.504 -17.307 1.00 82.88 76 GLN A C 1
ATOM 586 O O . GLN A 1 76 ? 31.851 3.211 -17.937 1.00 82.88 76 GLN A O 1
ATOM 591 N N . SER A 1 77 ? 33.913 2.359 -17.679 1.00 79.69 77 SER A N 1
ATOM 592 C CA . SER A 1 77 ? 34.478 2.959 -18.893 1.00 79.69 77 SER A CA 1
ATOM 593 C C . SER A 1 77 ? 35.215 1.898 -19.726 1.00 79.69 77 SER A C 1
ATOM 595 O O . SER A 1 77 ? 36.226 1.371 -19.253 1.00 79.69 77 SER A O 1
ATOM 597 N N . PRO A 1 78 ? 34.745 1.576 -20.949 1.00 82.44 78 PRO A N 1
ATOM 598 C CA . PRO A 1 78 ? 33.549 2.120 -21.603 1.00 82.44 78 PRO A CA 1
ATOM 599 C C . PRO A 1 78 ? 32.239 1.595 -20.985 1.00 82.44 78 PRO A C 1
ATOM 601 O O . PRO A 1 78 ? 32.197 0.481 -20.465 1.00 82.44 78 PRO A O 1
ATOM 604 N N . MET A 1 79 ? 31.163 2.385 -21.079 1.00 84.38 79 MET A N 1
ATOM 605 C CA . MET A 1 79 ? 29.812 1.927 -20.728 1.00 84.38 79 MET A CA 1
ATOM 606 C C . MET A 1 79 ? 29.360 0.811 -21.681 1.00 84.38 79 MET A C 1
ATOM 608 O O . MET A 1 79 ? 29.660 0.844 -22.877 1.00 84.38 79 MET A O 1
ATOM 612 N N . THR A 1 80 ? 28.612 -0.163 -21.162 1.00 82.94 80 THR A N 1
ATOM 613 C CA . THR A 1 80 ? 28.020 -1.237 -21.973 1.00 82.94 80 THR A CA 1
ATOM 614 C C . THR A 1 80 ? 26.845 -0.720 -22.814 1.00 82.94 80 THR A C 1
ATOM 616 O O . THR A 1 80 ? 26.252 0.321 -22.519 1.00 82.94 80 THR A O 1
ATOM 619 N N . ALA A 1 81 ? 26.485 -1.458 -23.870 1.00 80.12 81 ALA A N 1
ATOM 620 C CA . ALA A 1 81 ? 25.351 -1.111 -24.729 1.00 80.12 81 ALA A CA 1
ATOM 621 C C . ALA A 1 81 ? 24.016 -1.083 -23.960 1.00 80.12 81 ALA A C 1
ATOM 623 O O . ALA A 1 81 ? 23.206 -0.187 -24.186 1.00 80.12 81 ALA A O 1
ATOM 624 N N . ASP A 1 82 ? 23.823 -2.006 -23.012 1.00 77.00 82 ASP A N 1
ATOM 625 C CA . ASP A 1 82 ? 22.624 -2.052 -22.167 1.00 77.00 82 ASP A CA 1
ATOM 626 C C 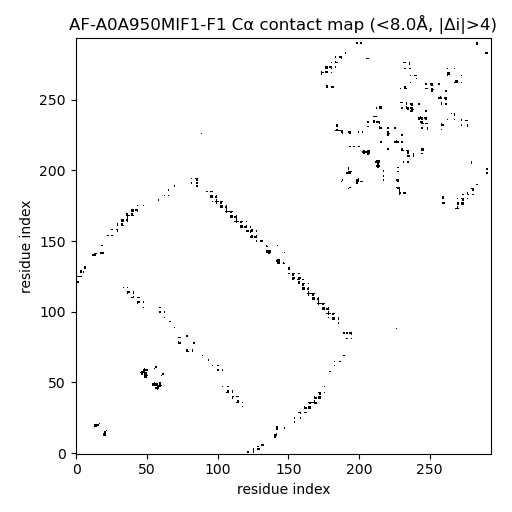. ASP A 1 82 ? 22.511 -0.824 -21.260 1.00 77.00 82 ASP A C 1
ATOM 628 O O . ASP A 1 82 ? 21.437 -0.234 -21.151 1.00 77.00 82 ASP A O 1
ATOM 632 N N . THR A 1 83 ? 23.626 -0.375 -20.672 1.00 81.25 83 THR A N 1
ATOM 633 C CA . THR A 1 83 ? 23.653 0.860 -19.878 1.00 81.25 83 THR A CA 1
ATOM 634 C C . THR A 1 83 ? 23.241 2.055 -20.725 1.00 81.25 83 THR A C 1
ATOM 636 O O . THR A 1 83 ? 22.389 2.834 -20.308 1.00 81.25 83 THR A O 1
ATOM 639 N N . ILE A 1 84 ? 23.794 2.182 -21.936 1.00 84.50 84 ILE A N 1
ATOM 640 C CA . ILE A 1 84 ? 23.460 3.276 -22.859 1.00 84.50 84 ILE A CA 1
ATOM 641 C C . ILE A 1 84 ? 21.971 3.250 -23.227 1.00 84.50 84 ILE A C 1
ATOM 643 O O . ILE A 1 84 ? 21.339 4.305 -23.273 1.00 84.50 84 ILE A O 1
ATOM 647 N N . ALA A 1 85 ? 21.405 2.062 -23.449 1.00 82.44 85 ALA A N 1
ATOM 648 C CA . ALA A 1 85 ? 19.989 1.891 -23.759 1.00 82.44 85 ALA A CA 1
ATOM 649 C C . ALA A 1 85 ? 19.066 2.250 -22.580 1.00 82.44 85 ALA A C 1
ATOM 651 O O . ALA A 1 85 ? 17.949 2.709 -22.805 1.00 82.44 85 ALA A O 1
ATOM 652 N N . LEU A 1 86 ? 19.532 2.089 -21.337 1.00 85.44 86 LEU A N 1
ATOM 653 C CA . LEU A 1 86 ? 18.785 2.444 -20.127 1.00 85.44 86 LEU A CA 1
ATOM 654 C C . LEU A 1 86 ? 18.886 3.926 -19.742 1.00 85.44 86 LEU A C 1
ATOM 656 O O . LEU A 1 86 ? 17.996 4.414 -19.045 1.00 85.44 86 LEU A O 1
ATOM 660 N N . LEU A 1 87 ? 19.916 4.662 -20.187 1.00 87.38 87 LEU A N 1
ATOM 661 C CA . LEU A 1 87 ? 20.133 6.073 -19.813 1.00 87.38 87 LEU A CA 1
ATOM 662 C C . LEU A 1 87 ? 18.890 6.972 -19.950 1.00 87.38 87 LEU A C 1
ATOM 664 O O . LEU A 1 87 ? 18.660 7.775 -19.043 1.00 87.38 87 LEU A O 1
ATOM 668 N N . PRO A 1 88 ? 18.058 6.863 -21.006 1.00 88.31 88 PRO A N 1
ATOM 669 C CA . PRO A 1 88 ? 16.851 7.680 -21.123 1.00 88.31 88 PRO A CA 1
ATOM 670 C C . PRO A 1 88 ? 15.845 7.479 -19.977 1.00 88.31 88 PRO A C 1
ATOM 672 O O . PRO A 1 88 ? 15.101 8.402 -19.657 1.00 88.31 88 PRO A O 1
ATOM 675 N N . SER A 1 89 ? 15.836 6.309 -19.331 1.00 88.62 89 SER A N 1
ATOM 676 C CA . SER A 1 89 ? 14.923 5.972 -18.230 1.00 88.62 89 SER A CA 1
ATOM 677 C C . SER A 1 89 ? 15.416 6.443 -16.854 1.00 88.62 89 SER A C 1
ATOM 679 O O . SER A 1 89 ? 14.637 6.463 -15.902 1.00 88.62 89 SER A O 1
ATOM 681 N N . TYR A 1 90 ? 16.686 6.851 -16.722 1.00 89.88 90 TYR A N 1
ATOM 682 C CA . TYR A 1 90 ? 17.283 7.249 -15.437 1.00 89.88 90 TYR A CA 1
ATOM 683 C C . TYR A 1 90 ? 16.553 8.400 -14.731 1.00 89.88 90 TYR A C 1
ATOM 685 O O . TYR A 1 90 ? 16.304 8.273 -13.532 1.00 89.88 90 TYR A O 1
ATOM 693 N N . PRO A 1 91 ? 16.177 9.506 -15.406 1.00 89.62 91 PRO A N 1
ATOM 694 C CA . PRO A 1 91 ? 15.439 10.583 -14.750 1.00 89.62 91 PRO A CA 1
ATOM 695 C C . PRO A 1 91 ? 14.123 10.105 -14.126 1.00 89.62 91 PRO A C 1
ATOM 697 O O . PRO A 1 91 ? 13.778 10.540 -13.029 1.00 89.62 91 PRO A O 1
ATOM 700 N N . HIS A 1 92 ? 13.425 9.179 -14.791 1.00 86.19 92 HIS A N 1
ATOM 701 C CA . HIS A 1 92 ? 12.172 8.617 -14.291 1.00 86.19 92 HIS A CA 1
ATOM 702 C C . HIS A 1 92 ? 12.412 7.731 -13.065 1.00 86.19 92 HIS A C 1
ATOM 704 O O . HIS A 1 92 ? 11.809 7.960 -12.022 1.00 86.19 92 HIS A O 1
ATOM 710 N N . MET A 1 93 ? 13.381 6.811 -13.143 1.00 90.94 93 MET A N 1
ATOM 711 C CA . MET A 1 93 ? 13.767 5.950 -12.016 1.00 90.94 93 MET A CA 1
ATOM 712 C C . MET A 1 93 ? 14.205 6.765 -10.789 1.00 90.94 93 MET A C 1
ATOM 714 O O . MET A 1 93 ? 13.775 6.499 -9.672 1.00 90.94 93 MET A O 1
ATOM 718 N N . LEU A 1 94 ? 15.013 7.813 -10.979 1.00 92.12 94 LEU A N 1
ATOM 719 C CA . LEU A 1 94 ? 15.421 8.703 -9.887 1.00 92.12 94 LEU A CA 1
ATOM 720 C C . LEU A 1 94 ? 14.235 9.475 -9.295 1.00 92.12 94 LEU A C 1
ATOM 722 O O . LEU A 1 94 ? 14.171 9.667 -8.080 1.00 92.12 94 LEU A O 1
ATOM 726 N N . SER A 1 95 ? 13.290 9.909 -10.133 1.00 91.12 95 SER A N 1
ATOM 727 C CA . SER A 1 95 ? 12.050 10.537 -9.672 1.00 91.12 95 SER A CA 1
ATOM 728 C C . SER A 1 95 ? 11.212 9.571 -8.827 1.00 91.12 95 SER A C 1
ATOM 730 O O . SER A 1 95 ? 10.747 9.955 -7.754 1.00 91.12 95 SER A O 1
ATOM 732 N N . ASP A 1 96 ? 11.073 8.314 -9.252 1.00 90.88 96 ASP A N 1
ATOM 733 C CA . ASP A 1 96 ? 10.325 7.285 -8.523 1.00 90.88 96 ASP A CA 1
ATOM 734 C C . ASP A 1 96 ? 10.973 6.932 -7.177 1.00 90.88 96 ASP A C 1
ATOM 736 O O . ASP A 1 96 ? 10.270 6.819 -6.173 1.00 90.88 96 ASP A O 1
ATOM 740 N N . ILE A 1 97 ? 12.306 6.840 -7.106 1.00 92.44 97 ILE A N 1
ATOM 741 C CA . ILE A 1 97 ? 13.027 6.607 -5.842 1.00 92.44 97 ILE A CA 1
ATOM 742 C C . ILE A 1 97 ? 12.932 7.811 -4.892 1.00 92.44 97 ILE A C 1
ATOM 744 O O . ILE A 1 97 ? 12.781 7.639 -3.676 1.00 92.44 97 ILE A O 1
ATOM 748 N N . ASN A 1 98 ? 12.952 9.038 -5.419 1.00 91.62 98 ASN A N 1
ATOM 749 C CA . ASN A 1 98 ? 12.704 10.236 -4.614 1.00 91.62 98 ASN A CA 1
ATOM 750 C C . ASN A 1 98 ? 11.273 10.257 -4.059 1.00 91.62 98 ASN A C 1
ATOM 752 O O . ASN A 1 98 ? 11.080 10.523 -2.871 1.00 91.62 98 ASN A O 1
ATOM 756 N N . ALA A 1 99 ? 10.275 9.931 -4.887 1.00 92.12 99 ALA A N 1
ATOM 757 C CA . ALA A 1 99 ? 8.886 9.808 -4.452 1.00 92.12 99 ALA A CA 1
ATOM 758 C C . ALA A 1 99 ? 8.720 8.698 -3.401 1.00 92.12 99 ALA A C 1
ATOM 760 O O . ALA A 1 99 ? 8.084 8.928 -2.376 1.00 92.12 99 ALA A O 1
ATOM 761 N N . ALA A 1 100 ? 9.372 7.546 -3.588 1.00 92.62 100 ALA A N 1
ATOM 762 C CA . ALA A 1 100 ? 9.376 6.456 -2.615 1.00 92.62 100 ALA A CA 1
ATOM 763 C C . ALA A 1 100 ? 9.954 6.898 -1.263 1.00 92.62 100 ALA A C 1
ATOM 765 O O . ALA A 1 100 ? 9.398 6.595 -0.211 1.00 92.62 100 ALA A O 1
ATOM 766 N N . SER A 1 101 ? 11.045 7.665 -1.277 1.00 89.88 101 SER A N 1
ATOM 767 C CA . SER A 1 101 ? 11.657 8.196 -0.053 1.00 89.88 101 SER A CA 1
ATOM 768 C C . SER A 1 101 ? 10.731 9.188 0.664 1.00 89.88 101 SER A C 1
ATOM 770 O O . SER A 1 101 ? 10.621 9.164 1.890 1.00 89.88 101 SER A O 1
ATOM 772 N N . ALA A 1 102 ? 10.011 10.028 -0.085 1.00 91.31 102 ALA A N 1
ATOM 773 C CA . ALA A 1 102 ? 8.994 10.914 0.478 1.00 91.31 102 ALA A CA 1
ATOM 774 C C . ALA A 1 102 ? 7.800 10.131 1.060 1.00 91.31 102 ALA A C 1
ATOM 776 O O . ALA A 1 102 ? 7.320 10.467 2.143 1.00 91.31 102 ALA A O 1
ATOM 777 N N . ASP A 1 103 ? 7.344 9.073 0.384 1.00 92.50 103 ASP A N 1
ATOM 778 C CA . ASP A 1 103 ? 6.298 8.163 0.869 1.00 92.50 103 ASP A CA 1
ATOM 779 C C . ASP A 1 103 ? 6.711 7.472 2.175 1.00 92.50 103 ASP A C 1
ATOM 781 O O . ASP A 1 103 ? 5.914 7.408 3.108 1.00 92.50 103 ASP A O 1
ATOM 785 N N . MET A 1 104 ? 7.972 7.046 2.297 1.00 90.69 104 MET A N 1
ATOM 786 C CA . MET A 1 104 ? 8.520 6.460 3.527 1.00 90.69 104 MET A CA 1
ATOM 787 C C . MET A 1 104 ? 8.520 7.430 4.707 1.00 90.69 104 MET A C 1
ATOM 789 O O . MET A 1 104 ? 8.134 7.046 5.809 1.00 90.69 104 MET A O 1
ATOM 793 N N . ILE A 1 105 ? 8.920 8.688 4.495 1.00 90.62 105 ILE A N 1
ATOM 794 C CA . ILE A 1 105 ? 8.885 9.712 5.552 1.00 90.62 105 ILE A CA 1
ATOM 795 C C . ILE A 1 105 ? 7.438 9.962 5.985 1.00 90.62 105 ILE A C 1
ATOM 797 O O . ILE A 1 105 ? 7.135 9.924 7.176 1.00 90.62 105 ILE A O 1
ATOM 801 N N . ARG A 1 106 ? 6.525 10.138 5.021 1.00 92.31 106 ARG A N 1
ATOM 802 C CA . ARG A 1 106 ? 5.096 10.333 5.309 1.00 92.31 106 ARG A CA 1
ATOM 803 C C . ARG A 1 106 ? 4.479 9.132 6.023 1.00 92.31 106 ARG A C 1
ATOM 805 O O . ARG A 1 106 ? 3.653 9.315 6.909 1.00 92.31 106 ARG A O 1
ATOM 812 N N . SER A 1 107 ? 4.893 7.920 5.665 1.00 93.44 107 SER A N 1
ATOM 813 C CA . SER A 1 107 ? 4.501 6.684 6.338 1.00 93.44 107 SER A CA 1
ATOM 814 C C . SER A 1 107 ? 5.007 6.655 7.787 1.00 93.44 107 SER A C 1
ATOM 816 O O . SER A 1 107 ? 4.233 6.420 8.710 1.00 93.44 107 SER A O 1
ATOM 818 N N . ALA A 1 108 ? 6.271 7.010 8.034 1.00 90.94 108 ALA A N 1
ATOM 819 C CA . ALA A 1 108 ? 6.813 7.099 9.391 1.00 90.94 108 ALA A CA 1
ATOM 820 C C . ALA A 1 108 ? 6.056 8.119 10.261 1.00 90.94 108 ALA A C 1
ATOM 822 O O . ALA A 1 108 ? 5.734 7.830 11.417 1.00 90.94 108 ALA A O 1
ATOM 823 N N . ASP A 1 109 ? 5.747 9.291 9.703 1.00 90.94 109 ASP A N 1
ATOM 824 C CA . ASP A 1 109 ? 4.981 10.333 10.389 1.00 90.94 109 ASP A CA 1
ATOM 825 C C . ASP A 1 109 ? 3.543 9.880 10.673 1.00 90.94 109 ASP A C 1
ATOM 827 O O . ASP A 1 109 ? 3.073 10.027 11.802 1.00 90.94 109 ASP A O 1
ATOM 831 N N . ALA A 1 110 ? 2.873 9.250 9.703 1.00 93.06 110 ALA A N 1
ATOM 832 C CA . ALA A 1 110 ? 1.537 8.682 9.882 1.00 93.06 110 ALA A CA 1
ATOM 833 C C . ALA A 1 110 ? 1.521 7.554 10.929 1.00 93.06 110 ALA A C 1
ATOM 835 O O . ALA A 1 110 ? 0.615 7.506 11.755 1.00 93.06 110 ALA A O 1
ATOM 836 N N . SER A 1 111 ? 2.546 6.695 10.976 1.00 92.75 111 SER A N 1
ATOM 837 C CA . SER A 1 111 ? 2.683 5.680 12.030 1.00 92.75 111 SER A CA 1
ATOM 838 C C . SER A 1 111 ? 2.854 6.299 13.415 1.00 92.75 111 SER A C 1
ATOM 840 O O . SER A 1 111 ? 2.272 5.827 14.388 1.00 92.75 111 SER A O 1
ATOM 842 N N . ARG A 1 112 ? 3.657 7.361 13.534 1.00 91.06 112 ARG A N 1
ATOM 843 C CA . ARG A 1 112 ? 3.845 8.066 14.810 1.00 91.06 112 ARG A CA 1
ATOM 844 C C . ARG A 1 112 ? 2.568 8.766 15.261 1.00 91.06 112 ARG A C 1
ATOM 846 O O . ARG A 1 112 ? 2.249 8.702 16.446 1.00 91.06 112 ARG A O 1
ATOM 853 N N . ALA A 1 113 ? 1.851 9.396 14.332 1.00 91.44 113 ALA A N 1
ATOM 854 C CA . ALA A 1 113 ? 0.542 9.984 14.590 1.00 91.44 113 ALA A CA 1
ATOM 855 C C . ALA A 1 113 ? -0.445 8.914 15.074 1.00 91.44 113 ALA A C 1
ATOM 857 O O . ALA A 1 113 ? -0.982 9.059 16.168 1.00 91.44 113 ALA A O 1
ATOM 858 N N . ALA A 1 114 ? -0.545 7.785 14.366 1.00 93.06 114 ALA A N 1
ATOM 859 C CA . ALA A 1 114 ? -1.410 6.675 14.750 1.00 93.06 114 ALA A CA 1
ATOM 860 C C . ALA A 1 114 ? -1.090 6.146 16.155 1.00 93.06 114 ALA A C 1
ATOM 862 O O . ALA A 1 114 ? -1.995 5.933 16.952 1.00 93.06 114 ALA A O 1
ATOM 863 N N . LEU A 1 115 ? 0.189 5.992 16.517 1.00 93.06 115 LEU A N 1
ATOM 864 C CA . LEU A 1 115 ? 0.575 5.574 17.871 1.00 93.06 115 LEU A CA 1
ATOM 865 C 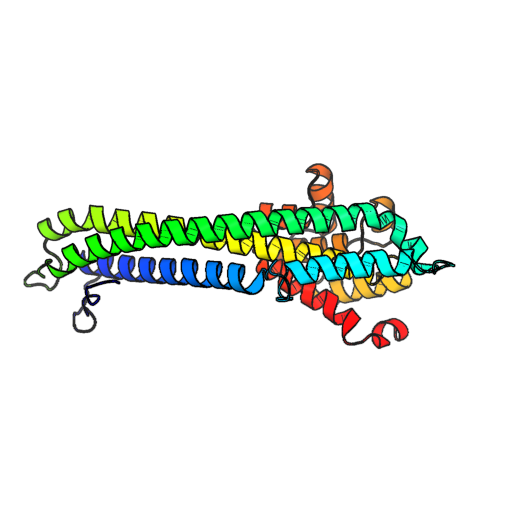C . LEU A 1 115 ? 0.200 6.607 18.943 1.00 93.06 115 LEU A C 1
ATOM 867 O O . LEU A 1 115 ? -0.255 6.222 20.020 1.00 93.06 115 LEU A O 1
ATOM 871 N N . ALA A 1 116 ? 0.356 7.902 18.662 1.00 93.19 116 ALA A N 1
ATOM 872 C CA . ALA A 1 116 ? -0.086 8.959 19.571 1.00 93.19 116 ALA A CA 1
ATOM 873 C C . ALA A 1 116 ? -1.617 8.956 19.729 1.00 93.19 116 ALA A C 1
ATOM 875 O O . ALA A 1 116 ? -2.127 9.056 20.846 1.00 93.19 116 ALA A O 1
ATOM 876 N N . THR A 1 117 ? -2.352 8.769 18.631 1.00 93.00 117 THR A N 1
ATOM 877 C CA . THR A 1 117 ? -3.811 8.620 18.633 1.00 93.00 117 THR A CA 1
ATOM 878 C C . THR A 1 117 ? -4.231 7.355 19.387 1.00 93.00 117 THR A C 1
ATOM 880 O O . THR A 1 117 ? -5.185 7.403 20.159 1.00 93.00 117 THR A O 1
ATOM 883 N N . THR A 1 118 ? -3.494 6.244 19.258 1.00 93.12 118 THR A N 1
ATOM 884 C CA . THR A 1 118 ? -3.706 5.014 20.041 1.00 93.12 118 THR A CA 1
ATOM 885 C C . THR A 1 118 ? -3.545 5.265 21.532 1.00 93.12 118 THR A C 1
ATOM 887 O O . THR A 1 118 ? -4.375 4.794 22.301 1.00 93.12 118 THR A O 1
ATOM 890 N N . ASP A 1 119 ? -2.528 6.012 21.966 1.00 92.38 119 ASP A N 1
ATOM 891 C CA . ASP A 1 119 ? -2.336 6.329 23.387 1.00 92.38 119 ASP A CA 1
ATOM 892 C C . ASP A 1 119 ? -3.538 7.100 23.964 1.00 92.38 119 ASP A C 1
ATOM 894 O O . ASP A 1 119 ? -4.092 6.727 25.001 1.00 92.38 119 ASP A O 1
ATOM 898 N N . VAL A 1 120 ? -4.033 8.102 23.229 1.00 92.19 120 VAL A N 1
ATOM 899 C CA . VAL A 1 120 ? -5.266 8.824 23.588 1.00 92.19 120 VAL A CA 1
ATOM 900 C C . VAL A 1 120 ? -6.474 7.882 23.601 1.00 92.19 120 VAL A C 1
ATOM 902 O O . VAL A 1 120 ? -7.256 7.881 24.555 1.00 92.19 120 VAL A O 1
ATOM 905 N N . ALA A 1 121 ? -6.607 7.041 22.576 1.00 93.50 121 ALA A N 1
ATOM 906 C CA . ALA A 1 121 ? -7.703 6.092 22.438 1.00 93.50 121 ALA A CA 1
ATOM 907 C C . ALA A 1 121 ? -7.706 5.031 23.552 1.00 93.50 121 ALA A C 1
ATOM 909 O O . ALA A 1 121 ? -8.775 4.627 24.004 1.00 93.50 121 ALA A O 1
ATOM 910 N N . MET A 1 122 ? -6.537 4.627 24.060 1.00 93.06 122 MET A N 1
ATOM 911 C CA . MET A 1 122 ? -6.417 3.757 25.235 1.00 93.06 122 MET A CA 1
ATOM 912 C C . MET A 1 122 ? -6.953 4.430 26.500 1.00 93.06 122 MET A C 1
ATOM 914 O O . MET A 1 122 ? -7.572 3.764 27.329 1.00 93.06 122 MET A O 1
ATOM 918 N N . GLY A 1 123 ? -6.764 5.744 26.647 1.00 92.88 123 GLY A N 1
ATOM 919 C CA . GLY A 1 123 ? -7.377 6.521 27.726 1.00 92.88 123 GLY A CA 1
ATOM 920 C C . GLY A 1 123 ? -8.905 6.573 27.624 1.00 92.88 123 GLY A C 1
ATOM 921 O O . GLY A 1 123 ? -9.601 6.390 28.626 1.00 92.88 123 GLY A O 1
ATOM 922 N N . ASP A 1 124 ? -9.436 6.769 26.415 1.00 94.25 124 ASP A N 1
ATOM 923 C CA . ASP A 1 124 ? -10.883 6.754 26.163 1.00 94.25 124 ASP A CA 1
ATOM 924 C C . ASP A 1 124 ? -11.493 5.359 26.387 1.00 94.25 124 ASP A C 1
ATOM 926 O O . ASP A 1 124 ? -12.557 5.237 27.002 1.00 94.25 124 ASP A O 1
ATOM 930 N N . LEU A 1 125 ? -10.792 4.303 25.964 1.00 93.81 125 LEU A N 1
ATOM 931 C CA . LEU A 1 125 ? -11.160 2.909 26.209 1.00 93.81 125 LEU A CA 1
ATOM 932 C C . LEU A 1 125 ? -11.182 2.589 27.707 1.00 93.81 125 LEU A C 1
ATOM 934 O O . LEU A 1 125 ? -12.142 1.997 28.190 1.00 93.81 125 LEU A O 1
ATOM 938 N N . ASP A 1 126 ? -10.169 3.012 28.465 1.00 93.00 126 ASP A N 1
ATOM 939 C CA . ASP A 1 126 ? -10.130 2.826 29.919 1.00 93.00 126 ASP A CA 1
ATOM 940 C C . ASP A 1 126 ? -11.310 3.531 30.612 1.00 93.00 126 ASP A C 1
ATOM 942 O O . ASP A 1 126 ? -11.952 2.951 31.491 1.00 93.00 126 ASP A O 1
ATOM 946 N N . ALA A 1 127 ? -11.665 4.748 30.185 1.00 92.62 127 ALA A N 1
ATOM 947 C CA . ALA A 1 127 ? -12.841 5.452 30.698 1.00 92.62 127 ALA A CA 1
ATOM 948 C C . ALA A 1 127 ? -14.151 4.698 30.398 1.00 92.62 127 ALA A C 1
ATOM 950 O O . ALA A 1 127 ? -15.009 4.576 31.278 1.00 92.62 127 ALA A O 1
ATOM 951 N N . PHE A 1 128 ? -14.291 4.160 29.185 1.00 94.25 128 PHE A N 1
ATOM 952 C CA . PHE A 1 128 ? -15.426 3.324 28.798 1.00 94.25 128 PHE A CA 1
ATOM 953 C C . PHE A 1 128 ? -15.495 2.027 29.618 1.00 94.25 128 PHE A C 1
ATOM 955 O O . PHE A 1 128 ? -16.536 1.748 30.211 1.00 94.25 128 PHE A O 1
ATOM 962 N N . LEU A 1 129 ? -14.396 1.277 29.738 1.00 92.50 129 LEU A N 1
ATOM 963 C CA . LEU A 1 129 ? -14.344 0.018 30.492 1.00 92.50 129 LEU A CA 1
ATOM 964 C C . LEU A 1 129 ? -14.612 0.223 31.988 1.00 92.50 129 LEU A C 1
ATOM 966 O O . LEU A 1 129 ? -15.332 -0.565 32.604 1.00 92.50 129 LEU A O 1
ATOM 970 N N . LYS A 1 130 ? -14.113 1.318 32.575 1.00 91.12 130 LYS A N 1
ATOM 971 C CA . LYS A 1 130 ? -14.438 1.716 33.955 1.00 91.12 130 LYS A CA 1
ATOM 972 C C . LYS A 1 130 ? -15.933 1.914 34.164 1.00 91.12 130 LYS A C 1
ATOM 974 O O . LYS A 1 130 ? -16.450 1.541 35.217 1.00 91.12 130 LYS A O 1
ATOM 979 N N . GLN A 1 131 ? -16.614 2.526 33.196 1.00 91.38 131 GLN A N 1
ATOM 980 C CA . GLN A 1 131 ? -18.058 2.711 33.268 1.00 91.38 131 GLN A CA 1
ATOM 981 C C . GLN A 1 131 ? -18.792 1.392 33.025 1.00 91.38 131 GLN A C 1
ATOM 983 O O . GLN A 1 131 ? -19.726 1.092 33.762 1.00 91.38 131 GLN A O 1
ATOM 988 N N . LEU A 1 132 ? -18.337 0.586 32.064 1.00 90.38 132 LEU A N 1
ATOM 989 C CA . LEU A 1 132 ? -18.909 -0.722 31.755 1.00 90.38 132 LEU A CA 1
ATOM 990 C C . LEU A 1 132 ? -18.879 -1.663 32.966 1.00 90.38 132 LEU A C 1
ATOM 992 O O . LEU A 1 132 ? -19.876 -2.310 33.260 1.00 90.38 132 LEU A O 1
ATOM 996 N N . ASN A 1 133 ? -17.785 -1.681 33.727 1.00 88.19 133 ASN A N 1
ATOM 997 C CA . ASN A 1 133 ? -17.650 -2.516 34.925 1.00 88.19 133 ASN A CA 1
ATOM 998 C C . ASN A 1 133 ? -18.609 -2.117 36.072 1.00 88.19 133 ASN A C 1
ATOM 1000 O O . ASN A 1 133 ? -18.774 -2.843 37.047 1.00 88.19 133 ASN A O 1
ATOM 1004 N N . ARG A 1 134 ? -19.242 -0.940 35.986 1.00 88.75 134 ARG A N 1
ATOM 1005 C CA . ARG A 1 134 ? -20.261 -0.481 36.946 1.00 88.75 134 ARG A CA 1
ATOM 1006 C C . ARG A 1 134 ? -21.685 -0.786 36.487 1.00 88.75 134 ARG A C 1
ATOM 1008 O O . ARG A 1 134 ? -22.615 -0.579 37.263 1.00 88.75 134 ARG A O 1
ATOM 1015 N N . VAL A 1 135 ? -21.857 -1.228 35.243 1.00 87.81 135 VAL A N 1
ATOM 1016 C CA . VAL A 1 135 ? -23.165 -1.521 34.664 1.00 87.81 135 VAL A CA 1
ATOM 1017 C C . VAL A 1 135 ? -23.745 -2.771 35.312 1.00 87.81 135 VAL A C 1
ATOM 1019 O O . VAL A 1 135 ? -23.078 -3.798 35.424 1.00 87.81 135 VAL A O 1
ATOM 1022 N N . GLN A 1 136 ? -25.011 -2.689 35.712 1.00 83.31 136 GLN A N 1
ATOM 1023 C CA . GLN A 1 136 ? -25.763 -3.843 36.186 1.00 83.31 136 GLN A CA 1
ATOM 1024 C C . GLN A 1 136 ? -26.653 -4.379 35.068 1.00 83.31 136 GLN A C 1
ATOM 1026 O O . GLN A 1 136 ? -27.282 -3.617 34.327 1.00 83.31 136 GLN A O 1
ATOM 1031 N N . LEU A 1 137 ? -26.709 -5.706 34.966 1.00 84.88 137 LEU A N 1
ATOM 1032 C CA . LEU A 1 137 ? -27.664 -6.376 34.098 1.00 84.88 137 LEU A CA 1
ATOM 1033 C C . LEU A 1 137 ? -29.018 -6.463 34.802 1.00 84.88 137 LEU A C 1
ATOM 1035 O O . LEU A 1 137 ? -29.099 -6.721 36.004 1.00 84.88 137 LEU A O 1
ATOM 1039 N N . ASP A 1 138 ? -30.080 -6.226 34.046 1.00 83.19 138 ASP A N 1
ATOM 1040 C CA . ASP A 1 138 ? -31.447 -6.379 34.506 1.00 83.19 138 ASP A CA 1
ATOM 1041 C C . ASP A 1 138 ? -31.810 -7.860 34.712 1.00 83.19 138 ASP A C 1
ATOM 1043 O O . ASP A 1 138 ? -31.046 -8.777 34.404 1.00 83.19 138 ASP A O 1
ATOM 1047 N N . MET A 1 139 ? -33.013 -8.114 35.236 1.00 76.69 139 MET A N 1
ATOM 1048 C CA . MET A 1 139 ? -33.514 -9.474 35.484 1.00 76.69 139 MET A CA 1
ATOM 1049 C C . MET A 1 139 ? -33.589 -10.334 34.208 1.00 76.69 139 MET A C 1
ATOM 1051 O O . MET A 1 139 ? -33.710 -11.554 34.290 1.00 76.69 139 MET A O 1
ATOM 1055 N N . PHE A 1 140 ? -33.511 -9.715 33.032 1.00 80.25 140 PHE A N 1
ATOM 1056 C CA . PHE A 1 140 ? -33.528 -10.386 31.746 1.00 80.25 140 PHE A CA 1
ATOM 1057 C C . PHE A 1 140 ? -32.115 -10.525 31.136 1.00 80.25 140 PHE A C 1
ATOM 1059 O O . PHE A 1 140 ? -31.978 -11.033 30.021 1.00 80.25 140 PHE A O 1
ATOM 1066 N N . GLY A 1 141 ? -31.063 -10.088 31.834 1.00 80.25 141 GLY A N 1
ATOM 1067 C CA . GLY A 1 141 ? -29.676 -10.171 31.376 1.00 80.25 141 GLY A CA 1
ATOM 1068 C C . GLY A 1 141 ? -29.271 -9.096 30.362 1.00 80.25 141 GLY A C 1
ATOM 1069 O O . GLY A 1 141 ? -28.298 -9.303 29.646 1.00 80.25 141 GLY A O 1
ATOM 1070 N N . ASP A 1 142 ? -30.001 -7.979 30.258 1.00 87.69 142 ASP A N 1
ATOM 1071 C CA . ASP A 1 142 ? -29.625 -6.830 29.416 1.00 87.69 142 ASP A CA 1
ATOM 1072 C C . ASP A 1 142 ? -29.181 -5.627 30.261 1.00 87.69 142 ASP A C 1
ATOM 1074 O O . ASP A 1 142 ? -29.459 -5.536 31.453 1.00 87.69 142 ASP A O 1
ATOM 1078 N N . ILE A 1 143 ? -28.488 -4.672 29.650 1.00 89.25 143 ILE A N 1
ATOM 1079 C CA . ILE A 1 143 ? -28.067 -3.440 30.312 1.00 89.25 143 ILE A CA 1
ATOM 1080 C C . ILE A 1 143 ? -29.289 -2.551 30.566 1.00 89.25 143 ILE A C 1
ATOM 1082 O O . ILE A 1 143 ? -30.062 -2.250 29.652 1.00 89.25 143 ILE A O 1
ATOM 1086 N N . ASN A 1 144 ? -29.433 -2.061 31.797 1.00 90.69 144 ASN A N 1
ATOM 1087 C CA . ASN A 1 144 ? -30.395 -1.020 32.160 1.00 90.69 144 ASN A CA 1
ATOM 1088 C C . ASN A 1 144 ? -30.283 0.211 31.230 1.00 90.69 144 ASN A C 1
ATOM 1090 O O . ASN A 1 144 ? -29.191 0.708 30.969 1.00 90.69 144 ASN A O 1
ATOM 1094 N N . GLN A 1 145 ? -31.414 0.768 30.780 1.00 89.38 145 GLN A N 1
ATOM 1095 C CA . GLN A 1 145 ? -31.451 1.954 29.911 1.00 89.38 145 GLN A CA 1
ATOM 1096 C C . GLN A 1 145 ? -30.670 3.159 30.468 1.00 89.38 145 GLN A C 1
ATOM 1098 O O . GLN A 1 145 ? -30.011 3.854 29.698 1.00 89.38 145 GLN A O 1
ATOM 1103 N N . ASN A 1 146 ? -30.735 3.424 31.775 1.00 90.25 146 ASN A N 1
ATOM 1104 C CA . ASN A 1 146 ? -30.016 4.545 32.388 1.00 90.25 146 ASN A CA 1
ATOM 1105 C C . ASN A 1 146 ? -28.500 4.338 32.322 1.00 90.25 146 ASN A C 1
ATOM 1107 O O . ASN A 1 146 ? -27.768 5.259 31.962 1.00 90.25 146 ASN A O 1
ATOM 1111 N N . ASP A 1 147 ? -28.038 3.123 32.610 1.00 91.00 147 ASP A N 1
ATOM 1112 C CA . ASP A 1 147 ? -26.621 2.771 32.527 1.00 91.00 147 ASP A CA 1
ATOM 1113 C C . ASP A 1 147 ? -26.137 2.803 31.077 1.00 91.00 147 ASP A C 1
ATOM 1115 O O . ASP A 1 147 ? -25.077 3.358 30.793 1.00 91.00 147 ASP A O 1
ATOM 1119 N N . TYR A 1 148 ? -26.959 2.319 30.144 1.00 92.12 148 TYR A N 1
ATOM 1120 C CA . TYR A 1 148 ? -26.678 2.393 28.715 1.00 92.12 148 TYR A CA 1
ATOM 1121 C C . TYR A 1 148 ? -26.550 3.836 28.216 1.00 92.12 148 TYR A C 1
ATOM 1123 O O . TYR A 1 148 ? -25.598 4.158 27.514 1.00 92.12 148 TYR A O 1
ATOM 1131 N N . ASN A 1 149 ? -27.455 4.735 28.613 1.00 93.31 149 ASN A N 1
ATOM 1132 C CA . ASN A 1 149 ? -27.396 6.146 28.218 1.00 93.31 149 ASN A CA 1
ATOM 1133 C C . ASN A 1 149 ? -26.111 6.839 28.702 1.00 93.31 149 ASN A C 1
ATOM 1135 O O . ASN A 1 149 ? -25.608 7.730 28.021 1.00 93.31 149 ASN A O 1
ATOM 1139 N N . ASN A 1 150 ? -25.569 6.420 29.849 1.00 92.62 150 ASN A N 1
ATOM 1140 C CA . ASN A 1 150 ? -24.290 6.911 30.366 1.00 92.62 150 ASN A CA 1
ATOM 1141 C C . ASN A 1 150 ? -23.084 6.256 29.673 1.00 92.62 150 ASN A C 1
ATOM 1143 O O . ASN A 1 150 ? -22.023 6.867 29.565 1.00 92.62 150 ASN A O 1
ATOM 1147 N N . LEU A 1 151 ? -23.242 5.015 29.211 1.00 93.94 151 LEU A N 1
ATOM 1148 C CA . LEU A 1 151 ? -22.203 4.239 28.544 1.00 93.94 151 LEU A CA 1
ATOM 1149 C C . LEU A 1 151 ? -21.987 4.682 27.090 1.00 93.94 151 LEU A C 1
ATOM 1151 O O . LEU A 1 151 ? -20.846 4.795 26.646 1.00 93.94 151 LEU A O 1
ATOM 1155 N N . VAL A 1 152 ? -23.071 4.968 26.363 1.00 94.50 152 VAL A N 1
ATOM 1156 C CA . VAL A 1 152 ? -23.058 5.276 24.922 1.00 94.50 152 VAL A CA 1
ATOM 1157 C C . VAL A 1 152 ? -22.079 6.397 24.541 1.00 94.50 152 VAL A C 1
ATOM 1159 O O . VAL A 1 152 ? -21.320 6.196 23.594 1.00 94.50 152 VAL A O 1
ATOM 1162 N N . PRO A 1 153 ? -22.017 7.551 25.237 1.00 96.19 153 PRO A N 1
ATOM 1163 C CA . PRO A 1 153 ? -21.067 8.606 24.884 1.00 96.19 153 PRO A CA 1
ATOM 1164 C C . PRO A 1 153 ? -19.604 8.171 25.017 1.00 96.19 153 PRO A C 1
ATOM 1166 O O . PRO A 1 153 ? -18.783 8.539 24.181 1.00 96.19 153 PRO A O 1
ATOM 1169 N N . LEU A 1 154 ? -19.279 7.377 26.044 1.00 95.81 154 LEU A N 1
ATOM 1170 C CA . LEU A 1 154 ? -17.922 6.875 26.280 1.00 95.81 154 LEU A CA 1
ATOM 1171 C C . LEU A 1 154 ? -17.545 5.806 25.256 1.00 95.81 154 LEU A C 1
ATOM 1173 O O . LEU A 1 154 ? -16.460 5.861 24.688 1.00 95.81 154 LEU A O 1
ATOM 1177 N N . MET A 1 155 ? -18.468 4.884 24.985 1.00 94.88 155 MET A N 1
ATOM 1178 C CA . MET A 1 155 ? -18.320 3.848 23.966 1.00 94.88 155 MET A CA 1
ATOM 1179 C C . MET A 1 155 ? -18.079 4.467 22.589 1.00 94.88 155 MET A C 1
ATOM 1181 O O . MET A 1 155 ? -17.117 4.116 21.914 1.00 94.88 155 MET A O 1
ATOM 1185 N N . LYS A 1 156 ? -18.903 5.449 22.200 1.00 95.44 156 LYS A N 1
ATOM 1186 C CA . LYS A 1 156 ? -18.747 6.160 20.931 1.00 95.44 156 LYS A CA 1
ATOM 1187 C C . LYS A 1 156 ? -17.404 6.879 20.857 1.00 95.44 156 LYS A C 1
ATOM 1189 O O . LYS A 1 156 ? -16.711 6.743 19.861 1.00 95.44 156 LYS A O 1
ATOM 1194 N N . LYS A 1 157 ? -17.013 7.592 21.918 1.00 95.56 157 LYS A N 1
ATOM 1195 C CA . LYS A 1 157 ? -15.726 8.292 21.962 1.00 95.56 157 LYS A CA 1
ATOM 1196 C C . LYS A 1 157 ? -14.545 7.327 21.808 1.00 95.56 157 LYS A C 1
ATOM 1198 O O . LYS A 1 157 ? -13.673 7.580 20.988 1.00 95.56 157 LYS A O 1
ATOM 1203 N N . ALA A 1 158 ? -14.539 6.217 22.548 1.00 94.62 158 ALA A N 1
ATOM 1204 C CA . ALA A 1 158 ? -13.496 5.198 22.442 1.00 94.62 158 ALA A CA 1
ATOM 1205 C C . ALA A 1 158 ? -13.443 4.584 21.034 1.00 94.62 158 ALA A C 1
ATOM 1207 O O . ALA A 1 158 ? -12.361 4.450 20.468 1.00 94.62 158 ALA A O 1
ATOM 1208 N N . ASN A 1 159 ? -14.602 4.268 20.448 1.00 94.38 159 ASN A N 1
ATOM 1209 C CA . ASN A 1 159 ? -14.686 3.721 19.096 1.00 94.38 159 ASN A CA 1
ATOM 1210 C C . ASN A 1 159 ? -14.174 4.723 18.050 1.00 94.38 159 ASN A C 1
ATOM 1212 O O . ASN A 1 159 ? -13.364 4.366 17.203 1.00 94.38 159 ASN A O 1
ATOM 1216 N N . ASP A 1 160 ? -14.600 5.985 18.132 1.00 94.56 160 ASP A N 1
ATOM 1217 C CA . ASP A 1 160 ? -14.187 7.045 17.211 1.00 94.56 160 ASP A CA 1
ATOM 1218 C C . ASP A 1 160 ? -12.663 7.274 17.284 1.00 94.56 160 ASP A C 1
ATOM 1220 O O . ASP A 1 160 ? -11.999 7.304 16.247 1.00 94.56 160 ASP A O 1
ATOM 1224 N N . SER A 1 161 ? -12.088 7.352 18.493 1.00 94.00 161 SER A N 1
ATOM 1225 C CA . SER A 1 161 ? -10.639 7.504 18.701 1.00 94.00 161 SER A CA 1
ATOM 1226 C C . SER A 1 161 ? -9.842 6.297 18.176 1.00 94.00 161 SER A C 1
ATOM 1228 O O . SER A 1 161 ? -8.803 6.469 17.536 1.00 94.00 161 SER A O 1
ATOM 1230 N N . LEU A 1 162 ? -10.330 5.070 18.396 1.00 94.88 162 LEU A N 1
ATOM 1231 C CA . LEU A 1 162 ? -9.680 3.851 17.900 1.00 94.88 162 LEU A CA 1
ATOM 1232 C C . LEU A 1 162 ? -9.768 3.714 16.380 1.00 94.88 162 LEU A C 1
ATOM 1234 O O . LEU A 1 162 ? -8.785 3.342 15.743 1.00 94.88 162 LEU A O 1
ATOM 1238 N N . ASN A 1 163 ? -10.911 4.050 15.785 1.00 94.69 163 ASN A N 1
ATOM 1239 C CA . ASN A 1 163 ? -11.080 4.032 14.334 1.00 94.69 163 ASN A CA 1
ATOM 1240 C C . ASN A 1 163 ? -10.222 5.103 13.653 1.00 94.69 163 ASN A C 1
ATOM 1242 O O . ASN A 1 163 ? -9.662 4.839 12.590 1.00 94.69 163 ASN A O 1
ATOM 1246 N N . ALA A 1 164 ? -10.068 6.281 14.269 1.00 93.38 164 ALA A N 1
ATOM 1247 C CA . ALA A 1 164 ? -9.146 7.306 13.788 1.00 93.38 164 ALA A CA 1
ATOM 1248 C C . ALA A 1 164 ? -7.700 6.787 13.770 1.00 93.38 164 ALA A C 1
ATOM 1250 O O . ALA A 1 164 ? -7.042 6.859 12.733 1.00 93.38 164 ALA A O 1
ATOM 1251 N N . SER A 1 165 ? -7.244 6.171 14.868 1.00 93.06 165 SER A N 1
ATOM 1252 C CA . SER A 1 165 ? -5.914 5.552 14.926 1.00 93.06 165 SER A CA 1
ATOM 1253 C C . SER A 1 165 ? -5.730 4.449 13.873 1.00 93.06 165 SER A C 1
ATOM 1255 O O . SER A 1 165 ? -4.756 4.455 13.119 1.00 93.06 165 SER A O 1
ATOM 1257 N N . ALA A 1 166 ? -6.692 3.528 13.757 1.00 93.38 166 ALA A N 1
ATOM 1258 C CA . ALA A 1 166 ? -6.639 2.446 12.776 1.00 93.38 166 ALA A CA 1
ATOM 1259 C C . ALA A 1 166 ? -6.588 2.974 11.331 1.00 93.38 166 ALA A C 1
ATOM 1261 O O . ALA A 1 166 ? -5.872 2.418 10.496 1.00 93.38 166 ALA A O 1
ATOM 1262 N N . SER A 1 167 ? -7.309 4.060 11.039 1.00 93.69 167 SER A N 1
ATOM 1263 C CA . SER A 1 167 ? -7.281 4.726 9.735 1.00 93.69 167 SER A CA 1
ATOM 1264 C C . SER A 1 167 ? -5.915 5.350 9.438 1.00 93.69 167 SER A C 1
ATOM 1266 O O . SER A 1 167 ? -5.393 5.169 8.338 1.00 93.69 167 SER A O 1
ATOM 1268 N N . GLU A 1 168 ? -5.315 6.056 10.400 1.00 92.38 168 GLU A N 1
ATOM 1269 C CA . GLU A 1 168 ? -3.969 6.635 10.259 1.00 92.38 168 GLU A CA 1
ATOM 1270 C C . GLU A 1 168 ? -2.911 5.540 10.048 1.00 92.38 168 GLU A C 1
ATOM 1272 O O . GLU A 1 168 ? -2.057 5.648 9.164 1.00 92.38 168 GLU A O 1
ATOM 1277 N N . ALA A 1 169 ? -3.010 4.437 10.793 1.00 93.62 169 ALA A N 1
ATOM 1278 C CA . ALA A 1 169 ? -2.122 3.289 10.648 1.00 93.62 169 ALA A CA 1
ATOM 1279 C C . ALA A 1 169 ? -2.287 2.597 9.282 1.00 93.62 169 ALA A C 1
ATOM 1281 O O . ALA A 1 169 ? -1.298 2.263 8.627 1.00 93.62 169 ALA A O 1
ATOM 1282 N N . SER A 1 170 ? -3.525 2.439 8.803 1.00 94.38 170 SER A N 1
ATOM 1283 C CA . SER A 1 170 ? -3.797 1.905 7.465 1.00 94.38 170 SER A CA 1
ATOM 1284 C C . SER A 1 170 ? -3.235 2.812 6.370 1.00 94.38 170 SER A C 1
ATOM 1286 O O . SER A 1 170 ? -2.667 2.314 5.397 1.00 94.38 170 SER A O 1
ATOM 1288 N N . GLN A 1 171 ? -3.361 4.136 6.512 1.00 93.88 171 GLN A N 1
ATOM 1289 C CA . GLN A 1 171 ? -2.773 5.095 5.576 1.00 93.88 171 GLN A CA 1
ATOM 1290 C C . GLN A 1 171 ? -1.243 5.007 5.579 1.00 93.88 171 GLN A C 1
ATOM 1292 O O . GLN A 1 171 ? -0.618 5.033 4.518 1.00 93.88 171 GLN A O 1
ATOM 1297 N N . SER A 1 172 ? -0.642 4.860 6.759 1.00 93.81 172 SER A N 1
ATOM 1298 C CA . SER A 1 172 ? 0.793 4.637 6.896 1.00 93.81 172 SER A CA 1
ATOM 1299 C C . SER A 1 172 ? 1.254 3.390 6.134 1.00 93.81 172 SER A C 1
ATOM 1301 O O . SER A 1 172 ? 2.193 3.467 5.337 1.00 93.81 172 SER A O 1
ATOM 1303 N N . ASN A 1 173 ? 0.563 2.261 6.317 1.00 94.38 173 ASN A N 1
ATOM 1304 C CA . ASN A 1 173 ? 0.877 1.013 5.624 1.00 94.38 173 ASN A CA 1
ATOM 1305 C C . ASN A 1 173 ? 0.670 1.126 4.101 1.00 94.38 173 ASN A C 1
ATOM 1307 O O . ASN A 1 173 ? 1.462 0.596 3.323 1.00 94.38 173 ASN A O 1
ATOM 1311 N N . GLN A 1 174 ? -0.353 1.859 3.652 1.00 95.38 174 GLN A N 1
ATOM 1312 C CA . GLN A 1 174 ? -0.563 2.136 2.229 1.00 95.38 174 GLN A CA 1
ATOM 1313 C C . GLN A 1 174 ? 0.634 2.893 1.632 1.00 95.38 174 GLN A C 1
ATOM 1315 O O . GLN A 1 174 ? 1.199 2.449 0.635 1.00 95.38 174 GLN A O 1
ATOM 1320 N N . LEU A 1 175 ? 1.075 3.985 2.270 1.00 94.94 175 LEU A N 1
ATOM 1321 C CA . LEU A 1 175 ? 2.236 4.771 1.828 1.00 94.94 175 LEU A CA 1
ATO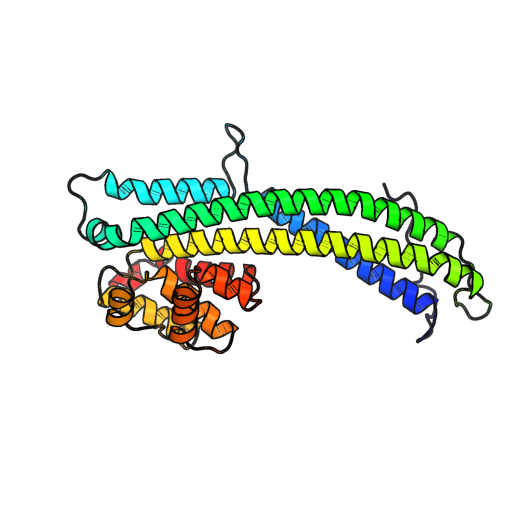M 1322 C C . LEU A 1 175 ? 3.526 3.939 1.810 1.00 94.94 175 LEU A C 1
ATOM 1324 O O . LEU A 1 175 ? 4.299 4.010 0.857 1.00 94.94 175 LEU A O 1
ATOM 1328 N N . TYR A 1 176 ? 3.733 3.109 2.833 1.00 94.69 176 TYR A N 1
ATOM 1329 C CA . TYR A 1 176 ? 4.870 2.193 2.905 1.00 94.69 176 TYR A CA 1
ATOM 1330 C C . TYR A 1 176 ? 4.918 1.236 1.704 1.00 94.69 176 TYR A C 1
ATOM 1332 O O . TYR A 1 176 ? 5.953 1.103 1.048 1.00 94.69 176 TYR A O 1
ATOM 1340 N N . ASN A 1 177 ? 3.792 0.605 1.365 1.00 95.19 177 ASN A N 1
ATOM 1341 C CA . ASN A 1 177 ? 3.742 -0.326 0.238 1.00 95.19 177 ASN A CA 1
ATOM 1342 C C . ASN A 1 177 ? 3.773 0.387 -1.126 1.00 95.19 177 ASN A C 1
ATOM 1344 O O . ASN A 1 177 ? 4.310 -0.167 -2.087 1.00 95.19 177 ASN A O 1
ATOM 1348 N N . MET A 1 178 ? 3.285 1.630 -1.223 1.00 95.56 178 MET A N 1
ATOM 1349 C CA . MET A 1 178 ? 3.491 2.467 -2.414 1.00 95.56 178 MET A CA 1
ATOM 1350 C C . MET A 1 178 ? 4.982 2.734 -2.639 1.00 95.56 178 MET A C 1
ATOM 1352 O O . MET A 1 178 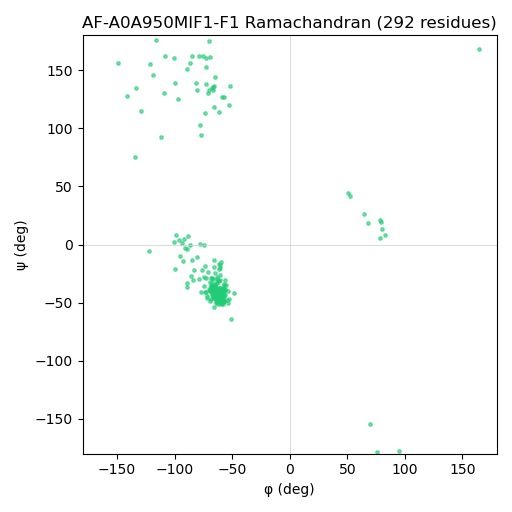? 5.471 2.563 -3.756 1.00 95.56 178 MET A O 1
ATOM 1356 N N . ALA A 1 179 ? 5.724 3.070 -1.580 1.00 94.12 179 ALA A N 1
ATOM 1357 C CA . ALA A 1 179 ? 7.165 3.283 -1.664 1.00 94.12 179 ALA A CA 1
ATOM 1358 C C . ALA A 1 179 ? 7.901 2.031 -2.169 1.00 94.12 179 ALA A C 1
ATOM 1360 O O . ALA A 1 179 ? 8.719 2.118 -3.085 1.00 94.12 179 ALA A O 1
ATOM 1361 N N . ARG A 1 180 ? 7.561 0.852 -1.632 1.00 93.94 180 ARG A N 1
ATOM 1362 C CA . ARG A 1 180 ? 8.127 -0.430 -2.089 1.00 93.94 180 ARG A CA 1
ATOM 1363 C C . ARG A 1 180 ? 7.756 -0.752 -3.535 1.00 93.94 180 ARG A C 1
ATOM 1365 O O . ARG A 1 180 ? 8.613 -1.174 -4.306 1.00 93.94 180 ARG A O 1
ATOM 1372 N N . SER A 1 181 ? 6.517 -0.477 -3.937 1.00 96.12 181 SER A N 1
ATOM 1373 C CA . SER A 1 181 ? 6.067 -0.655 -5.324 1.00 96.12 181 SER A CA 1
ATOM 1374 C C . SER A 1 181 ? 6.904 0.178 -6.303 1.00 96.12 181 SER A C 1
ATOM 1376 O O . SER A 1 181 ? 7.327 -0.329 -7.336 1.00 96.12 181 SER A O 1
ATOM 1378 N N . ARG A 1 182 ? 7.236 1.429 -5.960 1.00 94.81 182 ARG A N 1
ATOM 1379 C CA . ARG A 1 182 ? 8.110 2.294 -6.779 1.00 94.81 182 ARG A CA 1
ATOM 1380 C C . ARG A 1 182 ? 9.541 1.777 -6.892 1.00 94.81 182 ARG A C 1
ATOM 1382 O O . ARG A 1 182 ? 10.143 1.847 -7.966 1.00 94.81 182 ARG A O 1
ATOM 1389 N N . GLN A 1 183 ? 10.086 1.246 -5.798 1.00 92.69 183 GLN A N 1
ATOM 1390 C CA . GLN A 1 183 ? 11.408 0.618 -5.810 1.00 92.69 183 GLN A CA 1
ATOM 1391 C C . GLN A 1 183 ? 11.418 -0.616 -6.715 1.00 92.69 183 GLN A C 1
ATOM 1393 O O . GLN A 1 183 ? 12.315 -0.757 -7.542 1.00 92.69 183 GLN A O 1
ATOM 1398 N N . LEU A 1 184 ? 10.408 -1.482 -6.600 1.00 93.94 184 LEU A N 1
ATOM 1399 C CA . LEU A 1 184 ? 10.274 -2.668 -7.446 1.00 93.94 184 LEU A CA 1
ATOM 1400 C C . LEU A 1 184 ? 10.069 -2.295 -8.914 1.00 93.94 184 LEU A C 1
ATOM 1402 O O . LEU A 1 184 ? 10.729 -2.861 -9.778 1.00 93.94 184 LEU A O 1
ATOM 1406 N N . GLN A 1 185 ? 9.236 -1.293 -9.199 1.00 94.75 185 GLN A N 1
ATOM 1407 C CA . GLN A 1 185 ? 9.070 -0.743 -10.543 1.00 94.75 185 GLN A CA 1
ATOM 1408 C C . GLN A 1 185 ? 10.418 -0.302 -11.135 1.00 94.75 185 GLN A C 1
ATOM 1410 O O . GLN A 1 185 ? 10.752 -0.665 -12.263 1.00 94.75 185 GLN A O 1
ATOM 1415 N N . THR A 1 186 ? 11.215 0.439 -10.360 1.00 93.81 186 THR A N 1
ATOM 1416 C CA . THR A 1 186 ? 12.568 0.852 -10.760 1.00 93.81 186 THR A CA 1
ATOM 1417 C C . THR A 1 186 ? 13.465 -0.356 -11.022 1.00 93.81 186 THR A C 1
ATOM 1419 O O . THR A 1 186 ? 14.085 -0.443 -12.081 1.00 93.81 186 THR A O 1
ATOM 1422 N N . ARG A 1 187 ? 13.490 -1.331 -10.106 1.00 92.19 187 ARG A N 1
ATOM 1423 C CA . ARG A 1 187 ? 14.294 -2.553 -10.244 1.00 92.19 187 ARG A CA 1
ATOM 1424 C C . ARG A 1 187 ? 13.906 -3.371 -11.480 1.00 92.19 187 ARG A C 1
ATOM 1426 O O . ARG A 1 187 ? 14.792 -3.859 -12.172 1.00 92.19 187 ARG A O 1
ATOM 1433 N N . ILE A 1 188 ? 12.616 -3.469 -11.810 1.00 92.81 188 ILE A N 1
ATOM 1434 C CA . ILE A 1 188 ? 12.137 -4.139 -13.032 1.00 92.81 188 ILE A CA 1
ATOM 1435 C C . ILE A 1 188 ? 12.660 -3.431 -14.284 1.00 92.81 188 ILE A C 1
ATOM 1437 O O . ILE A 1 188 ? 13.116 -4.083 -15.221 1.00 92.81 188 ILE A O 1
ATOM 1441 N N . THR A 1 189 ? 12.662 -2.098 -14.303 1.00 92.00 189 THR A N 1
ATOM 1442 C CA . THR A 1 189 ? 13.266 -1.335 -15.404 1.00 92.00 189 THR A CA 1
ATOM 1443 C C . THR A 1 189 ? 14.770 -1.596 -15.511 1.00 92.00 189 THR A C 1
ATOM 1445 O O . THR A 1 189 ? 15.279 -1.799 -16.616 1.00 92.00 189 THR A O 1
ATOM 1448 N N . MET A 1 190 ? 15.475 -1.675 -14.380 1.00 89.88 190 MET A N 1
ATOM 1449 C CA . MET A 1 190 ? 16.918 -1.945 -14.328 1.00 89.88 190 MET A CA 1
ATOM 1450 C C . MET A 1 190 ? 17.316 -3.340 -14.818 1.00 89.88 190 MET A C 1
ATOM 1452 O O . MET A 1 190 ? 18.463 -3.524 -15.219 1.00 89.88 190 MET A O 1
ATOM 1456 N N . LEU A 1 191 ? 16.387 -4.301 -14.876 1.00 88.75 191 LEU A N 1
ATOM 1457 C CA . LEU A 1 191 ? 16.637 -5.597 -15.517 1.00 88.75 191 LEU A CA 1
ATOM 1458 C C . LEU A 1 191 ? 16.982 -5.447 -17.009 1.00 88.75 191 LEU A C 1
ATOM 1460 O O . LEU A 1 191 ? 17.534 -6.367 -17.610 1.00 88.75 191 LEU A O 1
ATOM 1464 N N . GLY A 1 192 ? 16.677 -4.303 -17.632 1.00 86.56 192 GLY A N 1
ATOM 1465 C CA . GLY A 1 192 ? 16.976 -4.050 -19.040 1.00 86.56 192 GLY A CA 1
ATOM 1466 C C . GLY A 1 192 ? 15.988 -4.714 -20.000 1.00 86.56 192 GLY A C 1
ATOM 1467 O O . GLY A 1 192 ? 16.291 -4.883 -21.177 1.00 86.56 192 GLY A O 1
ATOM 1468 N N . LEU A 1 193 ? 14.786 -5.061 -19.533 1.00 87.19 193 LEU A N 1
ATOM 1469 C CA . LEU A 1 193 ? 13.752 -5.708 -20.355 1.00 87.19 193 LEU A CA 1
ATOM 1470 C C . LEU A 1 193 ? 13.304 -4.837 -21.543 1.00 87.19 193 LEU A C 1
ATOM 1472 O O . LEU A 1 193 ? 12.789 -5.345 -22.530 1.00 87.19 193 LEU A O 1
ATOM 1476 N N . GLY A 1 194 ? 13.531 -3.523 -21.478 1.00 86.19 194 GLY A N 1
ATOM 1477 C CA . GLY A 1 194 ? 13.214 -2.572 -22.544 1.00 86.19 194 GLY A CA 1
ATOM 1478 C C . GLY A 1 194 ? 14.347 -2.319 -23.544 1.00 86.19 194 GLY A C 1
ATOM 1479 O O . GLY A 1 194 ? 14.141 -1.570 -24.499 1.00 86.19 194 GLY A O 1
ATOM 1480 N N . THR A 1 195 ? 15.537 -2.909 -23.367 1.00 85.88 195 THR A N 1
ATOM 1481 C CA . THR A 1 195 ? 16.696 -2.601 -24.232 1.00 85.88 195 THR A CA 1
ATOM 1482 C C . THR A 1 195 ? 16.580 -3.207 -25.629 1.00 85.88 195 THR A C 1
ATOM 1484 O O . THR A 1 195 ? 17.238 -2.739 -26.556 1.00 85.88 195 THR A O 1
ATOM 1487 N N . SER A 1 196 ? 15.721 -4.215 -25.813 1.00 87.56 196 SER A N 1
ATOM 1488 C CA . SER A 1 196 ? 15.438 -4.808 -27.122 1.00 87.56 196 SER A CA 1
ATOM 1489 C C . SER A 1 196 ? 14.004 -5.344 -27.219 1.00 87.56 196 SER A C 1
ATOM 1491 O O . SER A 1 196 ? 13.427 -5.726 -26.196 1.00 87.56 196 SER A O 1
ATOM 1493 N N . PRO A 1 197 ? 13.439 -5.457 -28.438 1.00 89.00 197 PRO A N 1
ATOM 1494 C CA . PRO A 1 197 ? 12.131 -6.079 -28.644 1.00 89.00 197 PRO A CA 1
ATOM 1495 C C . PRO A 1 197 ? 12.050 -7.521 -28.124 1.00 89.00 197 PRO A C 1
ATOM 1497 O O . PRO A 1 197 ? 11.003 -7.946 -27.648 1.00 89.00 197 PRO A O 1
ATOM 1500 N N . GLN A 1 198 ? 13.145 -8.285 -28.214 1.00 88.12 198 GLN A N 1
ATOM 1501 C CA . GLN A 1 198 ? 13.191 -9.690 -27.803 1.00 88.12 198 GLN A CA 1
ATOM 1502 C C . GLN A 1 198 ? 13.069 -9.836 -26.286 1.00 88.12 198 GLN A C 1
ATOM 1504 O O . GLN A 1 198 ? 12.261 -10.637 -25.821 1.00 88.12 198 GLN A O 1
ATOM 1509 N N . ARG A 1 199 ? 13.822 -9.036 -25.519 1.00 86.81 199 ARG A N 1
ATOM 1510 C CA . ARG A 1 199 ? 13.712 -9.019 -24.051 1.00 86.81 199 ARG A CA 1
ATOM 1511 C C . ARG A 1 199 ? 12.374 -8.450 -23.597 1.00 86.81 199 ARG A C 1
ATOM 1513 O O . ARG A 1 199 ? 11.790 -8.926 -22.637 1.00 86.81 199 ARG A O 1
ATOM 1520 N N . TYR A 1 200 ? 11.820 -7.495 -24.332 1.00 91.19 200 TYR A N 1
ATOM 1521 C CA . TYR A 1 200 ? 10.495 -6.996 -23.996 1.00 91.19 200 TYR A CA 1
ATOM 1522 C C . TYR A 1 200 ? 9.405 -8.0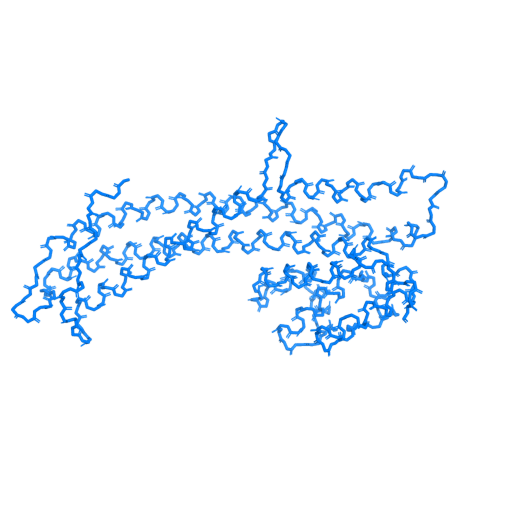50 -24.228 1.00 91.19 200 TYR A C 1
ATOM 1524 O O . TYR A 1 200 ? 8.474 -8.167 -23.437 1.00 91.19 200 TYR A O 1
ATOM 1532 N N . ALA A 1 201 ? 9.537 -8.881 -25.264 1.00 90.50 201 ALA A N 1
ATOM 1533 C CA . ALA A 1 201 ? 8.598 -9.968 -25.520 1.00 90.50 201 ALA A CA 1
ATOM 1534 C C . ALA A 1 201 ? 8.579 -11.026 -24.396 1.00 90.50 201 ALA A C 1
ATOM 1536 O O . ALA A 1 201 ? 7.528 -11.626 -24.157 1.00 90.50 201 ALA A O 1
ATOM 1537 N N . THR A 1 202 ? 9.695 -11.246 -23.681 1.00 89.06 202 THR A N 1
ATOM 1538 C CA . THR A 1 202 ? 9.705 -12.133 -22.499 1.00 89.06 202 THR A CA 1
ATOM 1539 C C . THR A 1 202 ? 8.862 -11.536 -21.373 1.00 89.06 202 THR A C 1
ATOM 1541 O O . THR A 1 202 ? 8.064 -12.259 -20.776 1.00 89.06 202 THR A O 1
ATOM 1544 N N . LEU A 1 203 ? 8.948 -10.218 -21.151 1.00 90.38 203 LEU A N 1
ATOM 1545 C CA . LEU A 1 203 ? 8.063 -9.484 -20.240 1.00 90.38 203 LEU A CA 1
ATOM 1546 C C . LEU A 1 203 ? 6.600 -9.602 -20.639 1.00 90.38 203 LEU A C 1
ATOM 1548 O O . LEU A 1 203 ? 5.779 -10.008 -19.823 1.00 90.38 203 LEU A O 1
ATOM 1552 N N . GLN A 1 204 ? 6.269 -9.318 -21.895 1.00 92.00 204 GLN A N 1
ATOM 1553 C CA . GLN A 1 204 ? 4.890 -9.414 -22.372 1.00 92.00 204 GLN A CA 1
ATOM 1554 C C . GLN A 1 204 ? 4.302 -10.814 -22.152 1.00 92.00 204 GLN A C 1
ATOM 1556 O O . GLN A 1 204 ? 3.150 -10.941 -21.745 1.00 92.00 204 GLN A O 1
ATOM 1561 N N . ARG A 1 205 ? 5.098 -11.872 -22.357 1.00 89.69 205 ARG A N 1
ATOM 1562 C CA . ARG A 1 205 ? 4.672 -13.252 -22.092 1.00 89.69 205 ARG A CA 1
ATOM 1563 C C . ARG A 1 205 ? 4.475 -13.533 -20.602 1.00 89.69 205 ARG A C 1
ATOM 1565 O O . ARG A 1 205 ? 3.520 -14.220 -20.240 1.00 89.69 205 ARG A O 1
ATOM 1572 N N . ALA A 1 206 ? 5.361 -13.030 -19.744 1.00 87.75 206 ALA A N 1
ATOM 1573 C CA . ALA A 1 206 ? 5.226 -13.174 -18.297 1.00 87.75 206 ALA A CA 1
ATOM 1574 C C . ALA A 1 206 ? 3.962 -12.466 -17.783 1.00 87.75 206 ALA A C 1
ATOM 1576 O O . ALA A 1 206 ? 3.200 -13.052 -17.012 1.00 87.75 206 ALA A O 1
ATOM 1577 N N . LEU A 1 207 ? 3.696 -11.248 -18.270 1.00 90.75 207 LEU A N 1
ATOM 1578 C CA . LEU A 1 207 ? 2.482 -10.495 -17.952 1.00 90.75 207 LEU A CA 1
ATOM 1579 C C . LEU A 1 207 ? 1.225 -11.224 -18.438 1.00 90.75 207 LEU A C 1
ATOM 1581 O O . LEU A 1 207 ? 0.294 -11.398 -17.658 1.00 90.75 207 LEU A O 1
ATOM 1585 N N . ASP A 1 208 ? 1.219 -11.730 -19.672 1.00 90.81 208 ASP A N 1
ATOM 1586 C CA . ASP A 1 208 ? 0.076 -12.468 -20.219 1.00 90.81 208 ASP A CA 1
ATOM 1587 C C . ASP A 1 208 ? -0.219 -13.739 -19.411 1.00 90.81 208 ASP A C 1
ATOM 1589 O O . ASP A 1 208 ? -1.353 -13.992 -19.012 1.00 90.81 208 ASP A O 1
ATOM 1593 N N . THR A 1 209 ? 0.826 -14.486 -19.050 1.00 87.94 209 THR A N 1
ATOM 1594 C CA . THR A 1 209 ? 0.691 -15.713 -18.251 1.00 87.94 209 THR A CA 1
ATOM 1595 C C . THR A 1 209 ? 0.139 -15.438 -16.848 1.00 87.94 209 THR A C 1
ATOM 1597 O O . THR A 1 209 ? -0.616 -16.249 -16.314 1.00 87.94 209 THR A O 1
ATOM 1600 N N . ARG A 1 210 ? 0.525 -14.317 -16.225 1.00 86.12 210 ARG A N 1
ATOM 1601 C CA . ARG A 1 210 ? 0.159 -13.990 -14.835 1.00 86.12 210 ARG A CA 1
ATOM 1602 C C . ARG A 1 210 ? -1.150 -13.220 -14.714 1.00 86.12 210 ARG A C 1
ATOM 1604 O O . ARG A 1 210 ? -1.877 -13.415 -13.745 1.00 86.12 210 ARG A O 1
ATOM 1611 N N . LEU A 1 211 ? -1.411 -12.322 -15.657 1.00 89.25 211 LEU A N 1
ATOM 1612 C CA . LEU A 1 211 ? -2.449 -11.296 -15.566 1.00 89.25 211 LEU A CA 1
ATOM 1613 C C . LEU A 1 211 ? -3.468 -11.385 -16.710 1.00 89.25 211 LEU A C 1
ATOM 1615 O O . LEU A 1 211 ? -4.441 -10.637 -16.707 1.00 89.25 211 LEU A O 1
ATOM 1619 N N . GLY A 1 212 ? -3.256 -12.264 -17.697 1.00 86.56 212 GLY A N 1
ATOM 1620 C CA . GLY A 1 212 ? -4.104 -12.363 -18.889 1.00 86.56 212 GLY A CA 1
ATOM 1621 C C . GLY A 1 212 ? -4.010 -11.146 -19.815 1.00 86.56 212 GLY A C 1
ATOM 1622 O O . GLY A 1 212 ? -4.925 -10.898 -20.598 1.00 86.56 212 GLY A O 1
ATOM 1623 N N . SER A 1 213 ? -2.945 -10.348 -19.682 1.00 86.81 213 SER A N 1
ATOM 1624 C CA . SER A 1 213 ? -2.670 -9.176 -20.510 1.00 86.81 213 SER A CA 1
ATOM 1625 C C . SER A 1 213 ? -1.181 -9.076 -20.802 1.00 86.81 213 SER A C 1
ATOM 1627 O O . SER A 1 213 ? -0.365 -9.021 -19.886 1.00 86.81 213 SER A O 1
ATOM 1629 N N . SER A 1 214 ? -0.824 -8.954 -22.079 1.00 87.75 214 SER A N 1
ATOM 1630 C CA . SER A 1 214 ? 0.553 -8.716 -22.522 1.00 87.75 214 SER A CA 1
ATOM 1631 C C . SER A 1 214 ? 1.048 -7.281 -22.290 1.00 87.75 214 SER A C 1
ATOM 1633 O O . SER A 1 214 ? 2.170 -6.954 -22.675 1.00 87.75 214 SER A O 1
ATOM 1635 N N . GLY A 1 215 ? 0.217 -6.397 -21.729 1.00 91.06 215 GLY A N 1
ATOM 1636 C CA . GLY A 1 215 ? 0.493 -4.963 -21.664 1.00 91.06 215 GLY A CA 1
ATOM 1637 C C . GLY A 1 215 ? 0.420 -4.278 -23.035 1.00 91.06 215 GLY A C 1
ATOM 1638 O O . GLY A 1 215 ? -0.283 -4.735 -23.936 1.00 91.06 215 GLY A O 1
ATOM 1639 N N . ILE A 1 216 ? 1.136 -3.160 -23.191 1.00 94.44 216 ILE A N 1
ATOM 1640 C CA . ILE A 1 216 ? 1.298 -2.476 -24.488 1.00 94.44 216 ILE A CA 1
ATOM 1641 C C . ILE A 1 216 ? 2.450 -3.092 -25.292 1.00 94.44 216 ILE A C 1
ATOM 1643 O O . ILE A 1 216 ? 3.286 -3.799 -24.736 1.00 94.44 216 ILE A O 1
ATOM 1647 N N . ASP A 1 217 ? 2.501 -2.848 -26.603 1.00 94.19 217 ASP A N 1
ATOM 1648 C CA . ASP A 1 217 ? 3.611 -3.326 -27.432 1.00 94.19 217 ASP A CA 1
ATOM 1649 C C . ASP A 1 217 ? 4.901 -2.504 -27.245 1.00 94.19 217 ASP A C 1
ATOM 1651 O O . ASP A 1 217 ? 4.890 -1.374 -26.749 1.00 94.19 217 ASP A O 1
ATOM 1655 N N . TYR A 1 218 ? 6.032 -3.081 -27.667 1.00 92.94 218 TYR A N 1
ATOM 1656 C CA . TYR A 1 218 ? 7.352 -2.459 -27.534 1.00 92.94 218 TYR A CA 1
ATOM 1657 C C . TYR A 1 218 ? 7.434 -1.079 -28.201 1.00 92.94 218 TYR A C 1
ATOM 1659 O O . TYR A 1 218 ? 8.036 -0.151 -27.663 1.00 92.94 218 TYR A O 1
ATOM 1667 N N . SER A 1 219 ? 6.817 -0.931 -29.376 1.00 93.25 219 SER A N 1
ATOM 1668 C CA . SER A 1 219 ? 6.854 0.321 -30.131 1.00 93.25 219 SER A CA 1
ATOM 1669 C C . SER A 1 219 ? 6.043 1.419 -29.444 1.00 93.25 219 SER A C 1
ATOM 1671 O O . SER A 1 219 ? 6.497 2.560 -29.374 1.00 93.25 219 SER A O 1
ATOM 1673 N N . ALA A 1 220 ? 4.896 1.065 -28.865 1.00 93.25 220 ALA A N 1
ATOM 1674 C CA . ALA A 1 220 ? 4.052 1.943 -28.077 1.00 93.25 220 ALA A CA 1
ATOM 1675 C C . ALA A 1 220 ? 4.753 2.358 -26.781 1.00 93.25 220 ALA A C 1
ATOM 1677 O O . ALA A 1 220 ? 4.717 3.539 -26.443 1.00 93.25 220 ALA A O 1
ATOM 1678 N N . MET A 1 221 ? 5.439 1.430 -26.102 1.00 93.62 221 MET A N 1
ATOM 1679 C CA . MET A 1 221 ? 6.232 1.738 -24.908 1.00 93.62 221 MET A CA 1
ATOM 1680 C C . MET A 1 221 ? 7.302 2.790 -25.223 1.00 93.62 221 MET A C 1
ATOM 1682 O O . MET A 1 221 ? 7.363 3.820 -24.553 1.00 93.62 221 MET A O 1
ATOM 1686 N N . LEU A 1 222 ? 8.092 2.575 -26.282 1.00 91.00 222 LEU A N 1
ATOM 1687 C CA . LEU A 1 222 ? 9.122 3.528 -26.701 1.00 91.00 222 LEU A CA 1
ATOM 1688 C C . LEU A 1 222 ? 8.530 4.872 -27.140 1.00 91.00 222 LEU A C 1
ATOM 1690 O O . LEU A 1 222 ? 9.048 5.922 -26.767 1.00 91.00 222 LEU A O 1
ATOM 1694 N N . HIS A 1 223 ? 7.446 4.855 -27.919 1.00 90.75 223 HIS A N 1
ATOM 1695 C CA . HIS A 1 223 ? 6.813 6.075 -28.421 1.00 90.75 223 HIS A CA 1
ATOM 1696 C C . HIS A 1 223 ? 6.227 6.937 -27.296 1.00 90.75 223 HIS A C 1
ATOM 1698 O O . HIS A 1 223 ? 6.270 8.162 -27.373 1.00 90.75 223 HIS A O 1
ATOM 1704 N N . GLN A 1 224 ? 5.709 6.300 -26.244 1.00 89.38 224 GLN A N 1
ATOM 1705 C CA . GLN A 1 224 ? 5.158 6.972 -25.066 1.00 89.38 224 GLN A CA 1
ATOM 1706 C C . GLN A 1 224 ? 6.225 7.298 -24.008 1.00 89.38 224 GLN A C 1
ATOM 1708 O O . GLN A 1 224 ? 5.892 7.884 -22.982 1.00 89.38 224 GLN A O 1
ATOM 1713 N N . GLY A 1 225 ? 7.496 6.946 -24.243 1.00 88.25 225 GLY A N 1
ATOM 1714 C CA . GLY A 1 225 ? 8.586 7.184 -23.294 1.00 88.25 225 GLY A CA 1
ATOM 1715 C C . GLY A 1 225 ? 8.441 6.408 -21.983 1.00 88.25 225 GLY A C 1
ATOM 1716 O O . GLY A 1 225 ? 8.934 6.859 -20.953 1.00 88.25 225 GLY A O 1
ATOM 1717 N N . LEU A 1 226 ? 7.744 5.271 -22.015 1.00 91.88 226 LEU A N 1
ATOM 1718 C CA . LEU A 1 226 ? 7.464 4.438 -20.849 1.00 91.88 226 LEU A CA 1
ATOM 1719 C C . LEU A 1 226 ? 8.594 3.443 -20.594 1.00 91.88 226 LEU A C 1
ATOM 1721 O O . LEU A 1 226 ? 9.329 3.053 -21.504 1.00 91.88 226 LEU A O 1
ATOM 1725 N N . THR A 1 227 ? 8.702 2.988 -19.350 1.00 92.88 227 THR A N 1
ATOM 1726 C CA . THR A 1 227 ? 9.648 1.944 -18.954 1.00 92.88 227 THR A CA 1
ATOM 1727 C C . THR A 1 227 ? 8.963 0.575 -18.819 1.00 92.88 227 THR A C 1
ATOM 1729 O O . THR A 1 227 ? 7.745 0.503 -18.637 1.00 92.88 227 THR A O 1
ATOM 1732 N N . PRO A 1 228 ? 9.717 -0.542 -18.860 1.00 93.06 228 PRO A N 1
ATOM 1733 C CA . PRO A 1 228 ? 9.173 -1.867 -18.550 1.00 93.06 228 PRO A CA 1
ATOM 1734 C C . PRO A 1 228 ? 8.506 -1.936 -17.172 1.00 93.06 228 PRO A C 1
ATOM 1736 O O . PRO A 1 228 ? 7.488 -2.613 -17.013 1.00 93.06 228 PRO A O 1
ATOM 1739 N N . GLY A 1 229 ? 9.0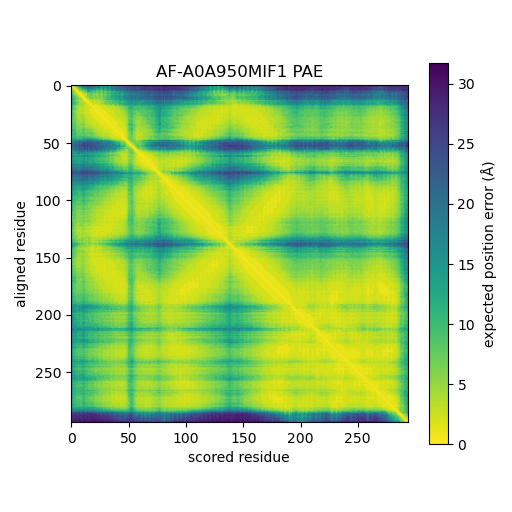46 -1.201 -16.194 1.00 94.00 229 GLY A N 1
ATOM 1740 C CA . GLY A 1 229 ? 8.424 -1.016 -14.891 1.00 94.00 229 GLY A CA 1
ATOM 1741 C C . GLY A 1 229 ? 7.037 -0.381 -15.004 1.00 94.00 229 GLY A C 1
ATOM 1742 O O . GLY A 1 229 ? 6.086 -0.948 -14.477 1.00 94.00 229 GLY A O 1
ATOM 1743 N N . ASP A 1 230 ? 6.887 0.730 -15.736 1.00 94.88 230 ASP A N 1
ATOM 1744 C CA . ASP A 1 230 ? 5.584 1.402 -15.910 1.00 94.88 230 ASP A CA 1
ATOM 1745 C C . ASP A 1 230 ? 4.538 0.476 -16.531 1.00 94.88 230 ASP A C 1
ATOM 1747 O O . ASP A 1 230 ? 3.399 0.416 -16.066 1.00 94.88 230 ASP A O 1
ATOM 1751 N N . VAL A 1 231 ? 4.925 -0.276 -17.567 1.00 95.69 231 VAL A N 1
ATOM 1752 C CA . VAL A 1 231 ? 4.010 -1.206 -18.241 1.00 95.69 231 VAL A CA 1
ATOM 1753 C C . VAL A 1 231 ? 3.615 -2.357 -17.320 1.00 95.69 231 VAL A C 1
ATOM 1755 O O . VAL A 1 231 ? 2.444 -2.731 -17.290 1.00 95.69 231 VAL A O 1
ATOM 1758 N N . THR A 1 232 ? 4.558 -2.883 -16.536 1.00 95.94 232 THR A N 1
ATOM 1759 C CA . THR A 1 232 ? 4.281 -3.935 -15.548 1.00 95.94 232 THR A CA 1
ATOM 1760 C C . THR A 1 232 ? 3.310 -3.439 -14.482 1.00 95.94 232 THR A C 1
ATOM 1762 O O . THR A 1 232 ? 2.277 -4.069 -14.253 1.00 95.94 232 THR A O 1
ATOM 1765 N N . THR A 1 233 ? 3.598 -2.285 -13.871 1.00 96.19 233 THR A N 1
ATOM 1766 C CA . THR A 1 233 ? 2.721 -1.663 -12.873 1.00 96.19 233 THR A CA 1
ATOM 1767 C C . THR A 1 233 ? 1.331 -1.433 -13.469 1.00 96.19 233 THR A C 1
ATOM 1769 O O . THR A 1 233 ? 0.328 -1.781 -12.851 1.00 96.19 233 THR A O 1
ATOM 1772 N N . ALA A 1 234 ? 1.244 -0.925 -14.702 1.00 96.56 234 ALA A N 1
ATOM 1773 C CA . ALA A 1 234 ? -0.034 -0.648 -15.347 1.00 96.56 234 ALA A CA 1
ATOM 1774 C C . ALA A 1 234 ? -0.811 -1.921 -15.691 1.00 96.56 234 ALA A C 1
ATOM 1776 O O . ALA A 1 234 ? -2.034 -1.921 -15.598 1.00 96.56 234 ALA A O 1
ATOM 1777 N N . ALA A 1 235 ? -0.133 -3.008 -16.066 1.00 96.19 235 ALA A N 1
ATOM 1778 C CA . ALA A 1 235 ? -0.766 -4.300 -16.310 1.00 96.19 235 ALA A CA 1
ATOM 1779 C C . ALA A 1 235 ? -1.360 -4.892 -15.026 1.00 96.19 235 ALA A C 1
ATOM 1781 O O . ALA A 1 235 ? -2.484 -5.388 -15.054 1.00 96.19 235 ALA A O 1
ATOM 1782 N N . ILE A 1 236 ? -0.654 -4.776 -13.898 1.00 95.75 236 ILE A N 1
ATOM 1783 C CA . ILE A 1 236 ? -1.150 -5.219 -12.588 1.00 95.75 236 ILE A CA 1
ATOM 1784 C C . ILE A 1 236 ? -2.385 -4.405 -12.179 1.00 95.75 236 ILE A C 1
ATOM 1786 O O . ILE A 1 236 ? -3.416 -4.976 -11.831 1.00 95.75 236 ILE A O 1
ATOM 1790 N N . VAL A 1 237 ? -2.312 -3.075 -12.282 1.00 95.44 237 VAL A N 1
ATOM 1791 C CA . VAL A 1 237 ? -3.439 -2.182 -11.954 1.00 95.44 237 VAL A CA 1
ATOM 1792 C C . VAL A 1 237 ? -4.630 -2.426 -12.879 1.00 95.44 237 VAL A C 1
ATOM 1794 O O . VAL A 1 237 ? -5.777 -2.415 -12.437 1.00 95.44 237 VAL A O 1
ATOM 1797 N N . ALA A 1 238 ? -4.379 -2.659 -14.166 1.00 94.38 238 ALA A N 1
ATOM 1798 C CA . ALA A 1 238 ? -5.410 -2.982 -15.143 1.00 94.38 238 ALA A CA 1
ATOM 1799 C C . ALA A 1 238 ? -6.135 -4.289 -14.786 1.00 94.38 238 ALA A C 1
ATOM 1801 O O . ALA A 1 238 ? -7.365 -4.316 -14.799 1.00 94.38 238 ALA A O 1
ATOM 1802 N N . ALA A 1 239 ? -5.390 -5.328 -14.399 1.00 93.19 239 ALA A N 1
ATOM 1803 C CA . ALA A 1 239 ? -5.956 -6.607 -13.978 1.00 93.19 239 ALA A CA 1
ATOM 1804 C C . ALA A 1 239 ? -6.801 -6.484 -12.697 1.00 93.19 239 ALA A C 1
ATOM 1806 O O . ALA A 1 239 ? -7.894 -7.041 -12.636 1.00 93.19 239 ALA A O 1
ATOM 1807 N N . ASP A 1 240 ? -6.336 -5.719 -11.705 1.00 92.06 240 ASP A N 1
ATOM 1808 C CA . ASP A 1 240 ? -7.062 -5.498 -10.444 1.00 92.06 240 ASP A CA 1
ATOM 1809 C C . ASP A 1 240 ? -8.344 -4.671 -10.644 1.00 92.06 240 ASP A C 1
ATOM 1811 O O . ASP A 1 240 ? -9.395 -4.965 -10.077 1.00 92.06 240 ASP A O 1
ATOM 1815 N N . THR A 1 241 ? -8.283 -3.658 -11.513 1.00 89.50 241 THR A N 1
ATOM 1816 C CA . THR A 1 241 ? -9.377 -2.690 -11.711 1.00 89.50 241 THR A CA 1
ATOM 1817 C C . THR A 1 241 ? -10.262 -2.988 -12.923 1.00 89.50 241 THR A C 1
ATOM 1819 O O . THR A 1 241 ? -11.127 -2.179 -13.262 1.00 89.50 241 THR A O 1
ATOM 1822 N N . ASN A 1 242 ? -10.072 -4.147 -13.564 1.00 89.31 242 ASN A N 1
ATOM 1823 C CA . ASN A 1 242 ? -10.779 -4.578 -14.773 1.00 89.31 242 ASN A CA 1
ATOM 1824 C C . ASN A 1 242 ? -10.767 -3.514 -15.892 1.00 89.31 242 ASN A C 1
ATOM 1826 O O . ASN A 1 242 ? -11.789 -3.214 -16.513 1.00 89.31 242 ASN A O 1
ATOM 1830 N N . ALA A 1 243 ? -9.596 -2.918 -16.111 1.00 91.94 243 ALA A N 1
ATOM 1831 C CA . ALA A 1 243 ? -9.322 -1.953 -17.170 1.00 91.94 243 ALA A CA 1
ATOM 1832 C C . ALA A 1 243 ? -8.283 -2.520 -18.146 1.00 91.94 243 ALA A C 1
ATOM 1834 O O . ALA A 1 243 ? -7.732 -3.600 -17.943 1.00 91.94 243 ALA A O 1
ATOM 1835 N N . THR A 1 244 ? -7.980 -1.788 -19.211 1.00 93.25 244 THR A N 1
ATOM 1836 C CA . THR A 1 244 ? -6.852 -2.108 -20.091 1.00 93.25 244 THR A CA 1
ATOM 1837 C C . THR A 1 244 ? -5.574 -1.422 -19.612 1.00 93.25 244 THR A C 1
ATOM 1839 O O . THR A 1 244 ? -5.600 -0.327 -19.047 1.00 93.25 244 THR A O 1
ATOM 1842 N N . THR A 1 245 ? -4.415 -2.026 -19.892 1.00 95.12 245 THR A N 1
ATOM 1843 C CA . THR A 1 245 ? -3.109 -1.415 -19.584 1.00 95.12 245 THR A CA 1
ATOM 1844 C C . THR A 1 245 ? -2.961 -0.038 -20.238 1.00 95.12 245 THR A C 1
ATOM 1846 O O . THR A 1 245 ? -2.443 0.887 -19.619 1.00 95.12 245 THR A O 1
ATOM 1849 N N . GLY A 1 246 ? -3.467 0.123 -21.467 1.00 94.44 246 GLY A N 1
ATOM 1850 C CA . GLY A 1 246 ? -3.452 1.400 -22.180 1.00 94.44 246 GLY A CA 1
ATOM 1851 C C . GLY A 1 246 ? -4.255 2.497 -21.476 1.00 94.44 246 GLY A C 1
ATOM 1852 O O . GLY A 1 246 ? -3.774 3.622 -21.385 1.00 94.44 246 GLY A O 1
ATOM 1853 N N . GLU A 1 247 ? -5.433 2.184 -20.929 1.00 94.25 247 GLU A N 1
ATOM 1854 C CA . GLU A 1 247 ? -6.247 3.152 -20.174 1.00 94.25 247 GLU A CA 1
ATOM 1855 C C . GLU A 1 247 ? -5.545 3.618 -18.897 1.00 94.25 247 GLU A C 1
ATOM 1857 O O . GLU A 1 247 ? -5.542 4.811 -18.602 1.00 94.25 247 GLU A O 1
ATOM 1862 N N . VAL A 1 248 ? -4.910 2.700 -18.159 1.00 96.06 248 VAL A N 1
ATOM 1863 C CA . VAL A 1 248 ? -4.161 3.042 -16.938 1.00 96.06 248 VAL A CA 1
ATOM 1864 C C . VAL A 1 248 ? -2.972 3.955 -17.260 1.00 96.06 248 VAL A C 1
ATOM 1866 O O . VAL A 1 248 ? -2.747 4.949 -16.570 1.00 96.06 248 VAL A O 1
ATOM 1869 N N . LEU A 1 249 ? -2.232 3.657 -18.332 1.00 95.75 249 LEU A N 1
ATOM 1870 C CA . LEU A 1 249 ? -1.101 4.478 -18.777 1.00 95.75 249 LEU A CA 1
ATOM 1871 C C . LEU A 1 249 ? -1.547 5.859 -19.272 1.00 95.75 249 LEU A C 1
ATOM 1873 O O . LEU A 1 249 ? -0.912 6.865 -18.955 1.00 95.75 249 LEU A O 1
ATOM 1877 N N . GLN A 1 250 ? -2.658 5.930 -20.007 1.00 94.62 250 GLN A N 1
ATOM 1878 C CA . GLN A 1 250 ? -3.236 7.203 -20.436 1.00 94.62 250 GLN A CA 1
ATOM 1879 C C . GLN A 1 250 ? -3.712 8.042 -19.250 1.00 94.62 250 GLN A C 1
ATOM 1881 O O . GLN A 1 250 ? -3.500 9.252 -19.245 1.00 94.62 250 GLN A O 1
ATOM 1886 N N . GLU A 1 251 ? -4.311 7.424 -18.231 1.00 94.81 251 GLU A N 1
ATOM 1887 C CA . GLU A 1 251 ? -4.699 8.118 -17.003 1.00 94.81 251 GLU A CA 1
ATOM 1888 C C . GLU A 1 251 ? -3.479 8.677 -16.264 1.00 94.81 251 GLU A C 1
ATOM 1890 O O . GLU A 1 251 ? -3.490 9.842 -15.857 1.00 94.81 251 GLU A O 1
ATOM 1895 N N . ALA A 1 252 ? -2.410 7.887 -16.129 1.00 93.88 252 ALA A N 1
ATOM 1896 C CA . ALA A 1 252 ? -1.155 8.332 -15.523 1.00 93.88 252 ALA A CA 1
ATOM 1897 C C . ALA A 1 252 ? -0.584 9.552 -16.266 1.00 93.88 252 ALA A C 1
ATOM 1899 O O . ALA A 1 252 ? -0.308 10.591 -15.657 1.00 93.88 252 ALA A O 1
ATOM 1900 N N . ALA A 1 253 ? -0.520 9.475 -17.599 1.00 92.81 253 ALA A N 1
ATOM 1901 C CA . ALA A 1 253 ?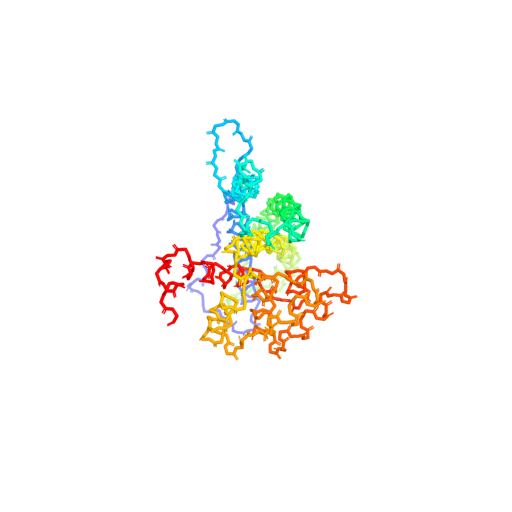 -0.050 10.567 -18.444 1.00 92.81 253 ALA A CA 1
ATOM 1902 C C . ALA A 1 253 ? -0.931 11.826 -18.331 1.00 92.81 253 ALA A C 1
ATOM 1904 O O . ALA A 1 253 ? -0.411 12.927 -18.148 1.00 92.81 253 ALA A O 1
ATOM 1905 N N . ALA A 1 254 ? -2.259 11.674 -18.400 1.00 93.56 254 ALA A N 1
ATOM 1906 C CA . ALA A 1 254 ? -3.214 12.783 -18.359 1.00 93.56 254 ALA A CA 1
ATOM 1907 C C . ALA A 1 254 ? -3.286 13.467 -16.987 1.00 93.56 254 ALA A C 1
ATOM 1909 O O . ALA A 1 254 ? -3.530 14.670 -16.903 1.00 93.56 254 ALA A O 1
ATOM 1910 N N . SER A 1 255 ? -3.076 12.711 -15.909 1.00 91.62 255 SER A N 1
ATOM 1911 C CA . SER A 1 255 ? -3.084 13.233 -14.540 1.00 91.62 255 SER A CA 1
ATOM 1912 C C . SER A 1 255 ? -1.716 13.727 -14.064 1.00 91.62 255 SER A C 1
ATOM 1914 O O . SER A 1 255 ? -1.632 14.278 -12.965 1.00 91.62 255 SER A O 1
ATOM 1916 N N . HIS A 1 256 ? -0.664 13.568 -14.878 1.00 89.38 256 HIS A N 1
ATOM 1917 C CA . HIS A 1 256 ? 0.730 13.837 -14.507 1.00 89.38 256 HIS A CA 1
ATOM 1918 C C . HIS A 1 256 ? 1.136 13.119 -13.213 1.00 89.38 256 HIS A C 1
ATOM 1920 O O . HIS A 1 256 ? 1.783 13.690 -12.333 1.00 89.38 256 HIS A O 1
ATOM 1926 N N . ARG A 1 257 ? 0.707 11.862 -13.087 1.00 89.31 257 ARG A N 1
ATOM 1927 C CA . ARG A 1 257 ? 0.960 11.000 -11.932 1.00 89.31 257 ARG A CA 1
ATOM 1928 C C . ARG A 1 257 ? 1.698 9.750 -12.377 1.00 89.31 257 ARG A C 1
ATOM 1930 O O . ARG A 1 257 ? 1.575 9.318 -13.518 1.00 89.31 257 ARG A O 1
ATOM 1937 N N . SER A 1 258 ? 2.433 9.143 -11.455 1.00 91.69 258 SER A N 1
ATOM 1938 C CA . SER A 1 258 ? 2.973 7.807 -11.702 1.00 91.69 258 SER A CA 1
ATOM 1939 C C . SER A 1 258 ? 1.850 6.766 -11.730 1.00 91.69 258 SER A C 1
ATOM 1941 O O . SER A 1 258 ? 0.769 6.972 -11.168 1.00 91.69 258 SER A O 1
ATOM 1943 N N . VAL A 1 259 ? 2.126 5.597 -12.302 1.00 94.25 259 VAL A N 1
ATOM 1944 C CA . VAL A 1 259 ? 1.164 4.487 -12.307 1.00 94.25 259 VAL A CA 1
ATOM 1945 C C . VAL A 1 259 ? 0.845 3.998 -10.884 1.00 94.25 259 VAL A C 1
ATOM 1947 O O . VAL A 1 259 ? -0.298 3.649 -10.596 1.00 94.25 259 VAL A O 1
ATOM 1950 N N . VAL A 1 260 ? 1.811 4.051 -9.959 1.00 95.56 260 VAL A N 1
ATOM 1951 C CA . VAL A 1 260 ? 1.594 3.722 -8.536 1.00 95.56 260 VAL A CA 1
ATOM 1952 C C . VAL A 1 260 ? 0.593 4.684 -7.883 1.00 95.56 260 VAL A C 1
ATOM 1954 O O . VAL A 1 260 ? -0.263 4.263 -7.106 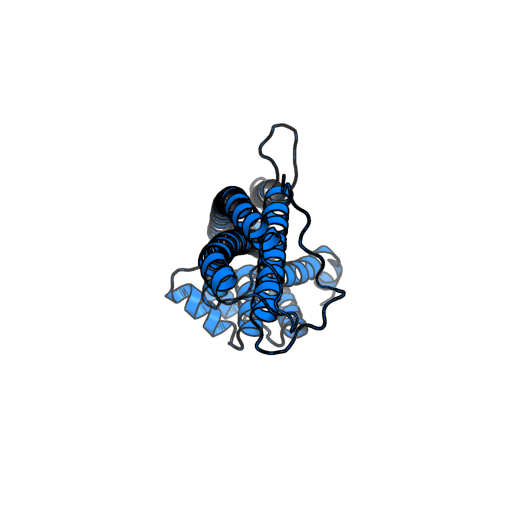1.00 95.56 260 VAL A O 1
ATOM 1957 N N . ASP A 1 261 ? 0.642 5.974 -8.223 1.00 94.38 261 ASP A N 1
ATOM 1958 C CA . ASP A 1 261 ? -0.351 6.936 -7.734 1.00 94.38 261 ASP A CA 1
ATOM 1959 C C . ASP A 1 261 ? -1.729 6.672 -8.340 1.00 94.38 261 ASP A C 1
ATOM 1961 O O . ASP A 1 261 ? -2.732 6.788 -7.640 1.00 94.38 261 ASP A O 1
ATOM 1965 N N . VAL A 1 262 ? -1.802 6.315 -9.627 1.00 94.81 262 VAL A N 1
ATOM 1966 C CA . VAL A 1 262 ? -3.062 5.911 -10.272 1.00 94.81 262 VAL A CA 1
ATOM 1967 C C . VAL A 1 262 ? -3.667 4.701 -9.561 1.00 94.81 262 VAL A C 1
ATOM 1969 O O . VAL A 1 262 ? -4.848 4.743 -9.225 1.00 94.81 262 VAL A O 1
ATOM 1972 N N . ALA A 1 263 ? -2.862 3.685 -9.232 1.00 94.25 263 ALA A N 1
ATOM 1973 C CA . ALA A 1 263 ? -3.303 2.530 -8.449 1.00 94.25 263 ALA A CA 1
ATOM 1974 C C . ALA A 1 263 ? -3.963 2.963 -7.131 1.00 94.25 263 ALA A C 1
ATOM 1976 O O . ALA A 1 263 ? -5.095 2.583 -6.832 1.00 94.25 263 ALA A O 1
ATOM 1977 N N . ASN A 1 264 ? -3.288 3.841 -6.383 1.00 94.12 264 ASN A N 1
ATOM 1978 C CA . ASN A 1 264 ? -3.806 4.363 -5.124 1.00 94.12 264 ASN A CA 1
ATOM 1979 C C . ASN A 1 264 ? -5.102 5.176 -5.309 1.00 94.12 264 ASN A C 1
ATOM 1981 O O . ASN A 1 264 ? -6.038 5.027 -4.528 1.00 94.12 264 ASN A O 1
ATOM 1985 N N . ASN A 1 265 ? -5.201 6.002 -6.357 1.00 93.12 265 ASN A N 1
ATOM 1986 C CA . ASN A 1 265 ? -6.418 6.776 -6.643 1.00 93.12 265 ASN A CA 1
ATOM 1987 C C . ASN A 1 265 ? -7.606 5.898 -7.044 1.00 93.12 265 ASN A C 1
ATOM 1989 O O . ASN A 1 265 ? -8.748 6.262 -6.772 1.00 93.12 265 ASN A O 1
ATOM 1993 N N . ARG A 1 266 ? -7.343 4.745 -7.663 1.00 92.00 266 ARG A N 1
ATOM 1994 C CA . ARG A 1 266 ? -8.359 3.736 -7.983 1.00 92.00 266 ARG A CA 1
ATOM 1995 C C . ARG A 1 266 ? -8.760 2.879 -6.775 1.00 92.00 266 ARG A C 1
ATOM 1997 O O . ARG A 1 266 ? -9.617 2.015 -6.911 1.00 92.00 266 ARG A O 1
ATOM 2004 N N . GLY A 1 267 ? -8.183 3.130 -5.597 1.00 90.25 267 GLY A N 1
ATOM 2005 C CA . GLY A 1 267 ? -8.485 2.399 -4.367 1.00 90.25 267 GLY A CA 1
ATOM 2006 C C . GLY A 1 267 ? -7.787 1.043 -4.259 1.00 90.25 267 GLY A C 1
ATOM 2007 O O . GLY A 1 267 ? -8.152 0.251 -3.394 1.00 90.25 267 GLY A O 1
ATOM 2008 N N . MET A 1 268 ? -6.786 0.770 -5.103 1.00 93.31 268 MET A N 1
ATOM 2009 C CA . MET A 1 268 ? -6.009 -0.464 -5.021 1.00 93.31 268 MET A CA 1
ATOM 2010 C C . MET A 1 268 ? -5.193 -0.493 -3.723 1.00 93.31 268 MET A C 1
ATOM 2012 O O . MET A 1 268 ? -4.490 0.465 -3.378 1.00 93.31 268 MET A O 1
ATOM 2016 N N . HIS A 1 269 ? -5.233 -1.623 -3.016 1.00 92.31 269 HIS A N 1
ATOM 2017 C CA . HIS A 1 269 ? -4.360 -1.854 -1.869 1.00 92.31 269 HIS A CA 1
ATOM 2018 C C . HIS A 1 269 ? -2.903 -1.942 -2.334 1.00 92.31 269 HIS A C 1
ATOM 2020 O O . HIS A 1 269 ? -2.533 -2.844 -3.085 1.00 92.31 269 HIS A O 1
ATOM 2026 N N . ALA A 1 270 ? -2.049 -1.034 -1.859 1.00 93.12 270 ALA A N 1
ATOM 2027 C CA . ALA A 1 270 ? -0.665 -0.947 -2.320 1.00 93.12 270 ALA A CA 1
ATOM 2028 C C . ALA A 1 270 ? 0.157 -2.194 -1.966 1.00 93.12 270 ALA A C 1
ATOM 2030 O O . ALA A 1 270 ? 1.116 -2.507 -2.663 1.00 93.12 270 ALA A O 1
ATOM 2031 N N . GLN A 1 271 ? -0.232 -2.938 -0.926 1.00 93.19 271 GLN A N 1
ATOM 2032 C CA . GLN A 1 271 ? 0.373 -4.233 -0.610 1.00 93.19 271 GLN A CA 1
ATOM 2033 C C . GLN A 1 271 ? 0.158 -5.254 -1.735 1.00 93.19 271 GLN A C 1
ATOM 2035 O O . GLN A 1 271 ? 1.074 -5.997 -2.067 1.00 93.19 271 GLN A O 1
ATOM 2040 N N . ALA A 1 272 ? -1.026 -5.279 -2.354 1.00 93.56 272 ALA A N 1
ATOM 2041 C CA . ALA A 1 272 ? -1.283 -6.171 -3.481 1.00 93.56 272 ALA A CA 1
ATOM 2042 C C . ALA A 1 272 ? -0.388 -5.802 -4.672 1.00 93.56 272 ALA A C 1
ATOM 2044 O O . ALA A 1 272 ? 0.239 -6.675 -5.269 1.00 93.56 272 ALA A O 1
ATOM 2045 N N . LEU A 1 273 ? -0.275 -4.502 -4.967 1.00 95.50 273 LEU A N 1
ATOM 2046 C CA . LEU A 1 273 ? 0.601 -4.000 -6.025 1.00 95.50 273 LEU A CA 1
ATOM 2047 C C . LEU A 1 273 ? 2.067 -4.380 -5.774 1.00 95.50 273 LEU A C 1
ATOM 2049 O O . LEU A 1 273 ? 2.728 -4.891 -6.675 1.00 95.50 273 LEU A O 1
ATOM 2053 N N . GLU A 1 274 ? 2.550 -4.183 -4.547 1.00 94.94 274 GLU A N 1
ATOM 2054 C CA . GLU A 1 274 ? 3.905 -4.546 -4.132 1.00 94.94 274 GLU A CA 1
ATOM 2055 C C . GLU A 1 274 ? 4.171 -6.042 -4.323 1.00 94.94 274 GLU A C 1
ATOM 2057 O O . GLU A 1 274 ? 5.167 -6.405 -4.944 1.00 94.94 274 GLU A O 1
ATOM 2062 N N . ILE A 1 275 ? 3.257 -6.905 -3.871 1.00 93.06 275 ILE A N 1
ATOM 2063 C CA . ILE A 1 275 ? 3.389 -8.361 -4.005 1.00 93.06 275 ILE A CA 1
ATOM 2064 C C . ILE A 1 275 ? 3.480 -8.769 -5.478 1.00 93.06 275 ILE A C 1
ATOM 2066 O O . ILE A 1 275 ? 4.373 -9.531 -5.851 1.00 93.06 275 ILE A O 1
ATOM 2070 N N . PHE A 1 276 ? 2.582 -8.275 -6.334 1.00 93.88 276 PHE A N 1
ATOM 2071 C CA . PHE A 1 276 ? 2.594 -8.644 -7.751 1.00 93.88 276 PHE A CA 1
ATOM 2072 C C . PHE A 1 276 ? 3.833 -8.120 -8.479 1.00 93.88 276 PHE A C 1
ATOM 2074 O O . PHE A 1 276 ? 4.408 -8.851 -9.286 1.00 93.88 276 PHE A O 1
ATOM 2081 N N . LEU A 1 277 ? 4.293 -6.906 -8.165 1.00 94.38 277 LEU A N 1
ATOM 2082 C CA . LEU A 1 277 ? 5.561 -6.391 -8.685 1.00 94.38 277 LEU A CA 1
ATOM 2083 C C . LEU A 1 277 ? 6.745 -7.242 -8.213 1.00 94.38 277 LEU A C 1
ATOM 2085 O O . LEU A 1 277 ? 7.626 -7.553 -9.011 1.00 94.38 277 LEU A O 1
ATOM 2089 N N . GLY A 1 278 ? 6.744 -7.672 -6.950 1.00 90.56 278 GLY A N 1
ATOM 2090 C CA . GLY A 1 278 ? 7.758 -8.565 -6.394 1.00 90.56 278 GLY A CA 1
ATOM 2091 C C . GLY A 1 278 ? 7.800 -9.906 -7.123 1.00 90.56 278 GLY A C 1
ATOM 2092 O O . GLY A 1 278 ? 8.874 -10.367 -7.497 1.00 90.56 278 GLY A O 1
ATOM 2093 N N . LEU A 1 279 ? 6.638 -10.497 -7.410 1.00 89.69 279 LEU A N 1
ATOM 2094 C CA . LEU A 1 279 ? 6.543 -11.741 -8.178 1.00 89.69 279 LEU A CA 1
ATOM 2095 C C . LEU A 1 279 ? 7.072 -11.597 -9.609 1.00 89.69 279 LEU A C 1
ATOM 2097 O O . LEU A 1 279 ? 7.733 -12.511 -10.096 1.00 89.69 279 LEU A O 1
ATOM 2101 N N . VAL A 1 280 ? 6.792 -10.473 -10.277 1.00 88.56 280 VAL A N 1
ATOM 2102 C CA . VAL A 1 280 ? 7.346 -10.211 -11.613 1.00 88.56 280 VAL A CA 1
ATOM 2103 C C . VAL A 1 280 ? 8.853 -10.007 -11.534 1.00 88.56 280 VAL A C 1
ATOM 2105 O O . VAL A 1 280 ? 9.571 -10.572 -12.344 1.00 88.56 280 VAL A O 1
ATOM 2108 N N . TYR A 1 281 ? 9.356 -9.252 -10.557 1.00 89.50 281 TYR A N 1
ATOM 2109 C CA . TYR A 1 281 ? 10.795 -9.059 -10.381 1.00 89.50 281 TYR A CA 1
ATOM 2110 C C . TYR A 1 281 ? 11.534 -10.390 -10.155 1.00 89.50 281 TYR A C 1
ATOM 2112 O O . TYR A 1 281 ? 12.537 -10.651 -10.821 1.00 89.50 281 TYR A O 1
ATOM 2120 N N . LEU A 1 282 ? 10.996 -11.256 -9.288 1.00 85.19 282 LEU A N 1
ATOM 2121 C CA . LEU A 1 282 ? 11.591 -12.555 -8.957 1.00 85.19 282 LEU A CA 1
ATOM 2122 C C . LEU A 1 282 ? 11.690 -13.508 -10.155 1.00 85.19 282 LEU A C 1
ATOM 2124 O O . LEU A 1 282 ? 12.655 -14.265 -10.240 1.00 85.19 282 LEU A O 1
ATOM 2128 N N . ASP A 1 283 ? 10.767 -13.436 -11.122 1.00 79.69 283 ASP A N 1
ATOM 2129 C CA . ASP A 1 283 ? 10.844 -14.257 -12.344 1.00 79.69 283 ASP A CA 1
ATOM 2130 C C . ASP A 1 283 ? 12.149 -14.072 -13.118 1.00 79.69 283 ASP A C 1
ATOM 2132 O O . ASP A 1 283 ? 12.606 -15.001 -13.786 1.00 79.69 283 ASP A O 1
ATOM 2136 N N . TYR A 1 284 ? 12.738 -12.880 -13.034 1.00 77.88 284 TYR A N 1
ATOM 2137 C CA . TYR A 1 284 ? 13.948 -12.524 -13.766 1.00 77.88 284 TYR A CA 1
ATOM 2138 C C . TYR A 1 284 ? 15.213 -12.625 -12.918 1.00 77.88 284 TYR A C 1
ATOM 2140 O O . TYR A 1 284 ? 16.303 -12.748 -13.476 1.00 77.88 284 TYR A O 1
ATOM 2148 N N . THR A 1 285 ? 15.098 -12.580 -11.589 1.00 74.25 285 THR A N 1
ATOM 2149 C CA . THR A 1 285 ? 16.257 -12.724 -10.698 1.00 74.25 285 THR A CA 1
ATOM 2150 C C . THR A 1 285 ? 16.541 -14.171 -10.315 1.00 74.25 285 THR A C 1
ATOM 2152 O O . THR A 1 285 ? 17.711 -14.522 -10.166 1.00 74.25 285 THR A O 1
ATOM 2155 N N . ASP A 1 286 ? 15.511 -15.014 -10.183 1.00 63.50 286 ASP A N 1
ATOM 2156 C CA . ASP A 1 286 ? 15.665 -16.392 -9.694 1.00 63.50 286 ASP A CA 1
ATOM 2157 C C . ASP A 1 286 ? 16.029 -17.390 -10.805 1.00 63.50 286 ASP A C 1
ATOM 2159 O O . ASP A 1 286 ? 16.700 -18.389 -10.540 1.00 63.50 286 ASP A O 1
ATOM 2163 N N . ASP A 1 287 ? 15.640 -17.122 -12.058 1.00 56.28 287 ASP A N 1
ATOM 2164 C CA . ASP A 1 287 ? 15.954 -17.978 -13.210 1.00 56.28 287 ASP A CA 1
ATOM 2165 C C . ASP A 1 287 ? 16.458 -17.170 -14.426 1.00 56.28 287 ASP A C 1
ATOM 2167 O O . ASP A 1 287 ? 15.748 -17.010 -15.426 1.00 56.28 287 ASP A O 1
ATOM 2171 N N . PRO A 1 288 ? 17.718 -16.689 -14.396 1.00 52.41 288 PRO A N 1
ATOM 2172 C CA . PRO A 1 288 ? 18.311 -15.943 -15.508 1.00 52.41 288 PRO A CA 1
ATOM 2173 C C . PRO A 1 288 ? 18.397 -16.757 -16.812 1.00 52.41 288 PRO A C 1
ATOM 2175 O O . PRO A 1 288 ? 18.606 -16.191 -17.885 1.00 52.41 288 PRO A O 1
ATOM 2178 N N . GLN A 1 289 ? 18.267 -18.091 -16.748 1.00 46.72 289 GLN A N 1
ATOM 2179 C CA . GLN A 1 289 ? 18.365 -18.964 -17.920 1.00 46.72 289 GLN A CA 1
ATOM 2180 C C . GLN A 1 289 ? 17.109 -18.923 -18.798 1.00 46.72 289 GLN A C 1
ATOM 2182 O O . GLN A 1 289 ? 17.221 -19.176 -19.999 1.00 46.72 289 GLN A O 1
ATOM 2187 N N . LYS A 1 290 ? 15.943 -18.525 -18.268 1.00 54.47 290 LYS A N 1
ATOM 2188 C CA . LYS A 1 290 ? 14.739 -18.274 -19.085 1.00 54.47 290 LYS A CA 1
ATOM 2189 C C . LYS A 1 290 ? 14.937 -17.165 -20.123 1.00 54.47 290 LYS A C 1
ATOM 2191 O O . LYS A 1 290 ? 14.366 -17.252 -21.206 1.00 54.47 290 LYS A O 1
ATOM 2196 N N . GLU A 1 291 ? 15.785 -16.174 -19.838 1.00 48.06 291 GLU A N 1
ATOM 2197 C CA . GLU A 1 291 ? 16.127 -15.089 -20.776 1.00 48.06 291 GLU A CA 1
ATOM 2198 C C . GLU A 1 291 ? 17.030 -15.5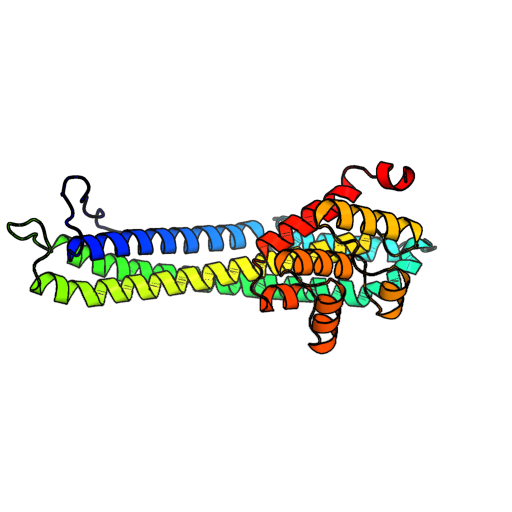59 -21.933 1.00 48.06 291 GLU A C 1
ATOM 2200 O O . GLU A 1 291 ? 16.969 -15.007 -23.029 1.00 48.06 291 GLU A O 1
ATOM 2205 N N . ILE A 1 292 ? 17.853 -16.593 -21.713 1.00 45.50 292 ILE A N 1
ATOM 2206 C CA . ILE A 1 292 ? 18.720 -17.208 -22.741 1.00 45.50 292 ILE A CA 1
ATOM 2207 C C . ILE A 1 292 ? 17.927 -18.252 -23.557 1.00 45.50 292 ILE A C 1
ATOM 2209 O O . ILE A 1 292 ? 18.183 -18.459 -24.744 1.00 45.50 292 ILE A O 1
ATOM 2213 N N . HIS A 1 293 ? 16.954 -18.874 -22.885 1.00 35.81 293 HIS A N 1
ATOM 2214 C CA . HIS A 1 293 ? 15.935 -19.818 -23.344 1.00 35.81 293 HIS A CA 1
ATOM 2215 C C . HIS A 1 293 ? 15.114 -19.395 -24.565 1.00 35.81 293 HIS A C 1
ATOM 2217 O O . HIS A 1 293 ? 15.144 -20.049 -25.607 1.00 35.81 293 HIS A O 1
ATOM 2223 N N . GLY A 1 294 ? 14.354 -18.306 -24.386 1.00 42.56 294 GLY A N 1
ATOM 2224 C CA . GLY A 1 294 ? 13.221 -17.983 -25.256 1.00 42.56 294 GLY A CA 1
ATOM 2225 C C . GLY A 1 294 ? 12.066 -18.965 -25.105 1.00 42.56 294 GLY A C 1
ATOM 2226 O O . GLY A 1 294 ? 12.197 -20.130 -25.524 1.00 42.56 294 GLY A O 1
#